Protein AF-A0A1Q5DLP3-F1 (afdb_monomer)

pLDDT: mean 92.63, std 14.7, range [38.62, 98.94]

Mean predicted aligned error: 4.84 Å

Structure (mmCIF, N/CA/C/O backbone):
data_AF-A0A1Q5DLP3-F1
#
_entry.id   AF-A0A1Q5DLP3-F1
#
loop_
_atom_site.group_PDB
_atom_site.id
_atom_site.type_symbol
_atom_site.label_atom_id
_atom_site.label_alt_id
_atom_site.label_comp_id
_atom_site.label_asym_id
_atom_site.label_entity_id
_atom_site.label_seq_id
_atom_site.pdbx_PDB_ins_code
_atom_site.Cartn_x
_atom_site.Cartn_y
_atom_site.Cartn_z
_atom_site.occupancy
_atom_site.B_iso_or_equiv
_atom_site.auth_seq_id
_atom_site.auth_comp_id
_atom_site.auth_asym_id
_atom_site.auth_atom_id
_atom_site.pdbx_PDB_model_num
ATOM 1 N N . MET A 1 1 ? 8.892 -8.071 -24.009 1.00 43.53 1 MET A N 1
ATOM 2 C CA . MET A 1 1 ? 10.081 -7.328 -24.494 1.00 43.53 1 MET A CA 1
ATOM 3 C C . MET A 1 1 ? 11.250 -7.724 -23.597 1.00 43.53 1 MET A C 1
ATOM 5 O O . MET A 1 1 ? 11.103 -7.601 -22.393 1.00 43.53 1 MET A O 1
ATOM 9 N N . HIS A 1 2 ? 12.348 -8.285 -24.117 1.00 45.88 2 HIS A N 1
ATOM 10 C CA . HIS A 1 2 ? 13.533 -8.555 -23.287 1.00 45.88 2 HIS A CA 1
ATOM 11 C C . HIS A 1 2 ? 14.333 -7.257 -23.160 1.00 45.88 2 HIS A C 1
ATOM 13 O O . HIS A 1 2 ? 14.991 -6.852 -24.116 1.00 45.88 2 HIS A O 1
ATOM 19 N N . VAL A 1 3 ? 14.252 -6.594 -22.007 1.00 51.09 3 VAL A N 1
ATOM 20 C CA . VAL A 1 3 ? 15.134 -5.467 -21.683 1.00 51.09 3 VAL A CA 1
ATOM 21 C C . VAL A 1 3 ? 16.480 -6.064 -21.269 1.00 51.09 3 VAL A C 1
ATOM 23 O O . VAL A 1 3 ? 16.621 -6.604 -20.175 1.00 51.09 3 VAL A O 1
ATOM 26 N N . LEU A 1 4 ? 17.453 -6.068 -22.182 1.00 43.44 4 LEU A N 1
ATOM 27 C CA . LEU A 1 4 ? 18.844 -6.385 -21.858 1.00 43.44 4 LEU A CA 1
ATOM 28 C C . LEU A 1 4 ? 19.510 -5.082 -21.413 1.00 43.44 4 LEU A C 1
ATOM 30 O O . LEU A 1 4 ? 19.678 -4.174 -22.222 1.00 43.44 4 LEU A O 1
ATOM 34 N N . ALA A 1 5 ? 19.856 -4.982 -20.130 1.00 44.22 5 ALA A N 1
ATOM 35 C CA . ALA A 1 5 ? 20.598 -3.848 -19.593 1.00 44.22 5 ALA A CA 1
ATOM 36 C C . ALA A 1 5 ? 22.025 -3.842 -20.176 1.00 44.22 5 ALA A C 1
ATOM 38 O O . ALA A 1 5 ? 22.902 -4.581 -19.724 1.00 44.22 5 ALA A O 1
ATOM 39 N N . GLU A 1 6 ? 22.268 -3.045 -21.217 1.00 38.62 6 GLU A N 1
ATOM 40 C CA . GLU A 1 6 ? 23.625 -2.774 -21.695 1.00 38.62 6 GLU A CA 1
ATOM 41 C C . GLU A 1 6 ? 24.309 -1.775 -20.751 1.00 38.62 6 GLU A C 1
ATOM 43 O O . GLU A 1 6 ? 23.772 -0.709 -20.465 1.00 38.62 6 GLU A O 1
ATOM 48 N N . ARG A 1 7 ? 25.503 -2.123 -20.251 1.00 43.09 7 ARG A N 1
ATOM 49 C CA . ARG A 1 7 ? 26.300 -1.278 -19.343 1.00 43.09 7 ARG A CA 1
ATOM 50 C C . ARG A 1 7 ? 26.922 -0.087 -20.100 1.00 43.09 7 ARG A C 1
ATOM 52 O O . ARG A 1 7 ? 27.778 -0.337 -20.954 1.00 43.09 7 ARG A O 1
ATOM 59 N N . PRO A 1 8 ? 26.601 1.180 -19.767 1.00 44.72 8 PRO A N 1
ATOM 60 C CA . PRO A 1 8 ? 27.248 2.352 -20.361 1.00 44.72 8 PRO A CA 1
ATOM 61 C C . PRO A 1 8 ? 28.512 2.776 -19.577 1.00 44.72 8 PRO A C 1
ATOM 63 O O . PRO A 1 8 ? 28.795 2.230 -18.506 1.00 44.72 8 PRO A O 1
ATOM 66 N N . PRO A 1 9 ? 29.319 3.714 -20.113 1.00 42.12 9 PRO A N 1
ATOM 67 C CA . PRO A 1 9 ? 30.618 4.084 -19.554 1.00 42.12 9 PRO A CA 1
ATOM 68 C C . PRO A 1 9 ? 30.499 4.956 -18.291 1.00 42.12 9 PRO A C 1
ATOM 70 O O . PRO A 1 9 ? 29.579 5.752 -18.147 1.00 42.12 9 PRO A O 1
ATOM 73 N N . ALA A 1 10 ? 31.466 4.796 -17.384 1.00 49.91 10 ALA A N 1
ATOM 74 C CA . ALA A 1 10 ? 31.490 5.370 -16.038 1.00 49.91 10 ALA A CA 1
ATOM 75 C C . ALA A 1 10 ? 31.526 6.912 -16.010 1.00 49.91 10 ALA A C 1
ATOM 77 O O . ALA A 1 10 ? 32.405 7.513 -16.631 1.00 49.91 10 ALA A O 1
ATOM 78 N N . GLY A 1 11 ? 30.644 7.538 -15.221 1.00 45.50 11 GLY A N 1
ATOM 79 C CA . GLY A 1 11 ? 30.735 8.971 -14.910 1.00 45.50 11 GLY A CA 1
ATOM 80 C C . GLY A 1 11 ? 29.562 9.551 -14.118 1.00 45.50 11 GLY A C 1
ATOM 81 O O . GLY A 1 11 ? 29.808 10.276 -13.163 1.00 45.50 11 GLY A O 1
ATOM 82 N N . ASP A 1 12 ? 28.333 9.162 -14.451 1.00 49.44 12 ASP A N 1
ATOM 83 C CA . ASP A 1 12 ? 27.106 9.540 -13.741 1.00 49.44 12 ASP A CA 1
ATOM 84 C C . ASP A 1 12 ? 26.434 8.248 -13.244 1.00 49.44 12 ASP A C 1
ATOM 86 O O . ASP A 1 12 ? 26.489 7.232 -13.945 1.00 49.44 12 ASP A O 1
ATOM 90 N N . GLU A 1 13 ? 25.845 8.232 -12.042 1.00 51.28 13 GLU A N 1
ATOM 91 C CA . GLU A 1 13 ? 24.929 7.151 -11.638 1.00 51.28 13 GLU A CA 1
ATOM 92 C C . GLU A 1 13 ? 23.738 7.179 -12.603 1.00 51.28 13 GLU A C 1
ATOM 94 O O . GLU A 1 13 ? 22.776 7.921 -12.426 1.00 51.28 13 GLU A O 1
ATOM 99 N N . LEU A 1 14 ? 23.861 6.439 -13.706 1.00 57.25 14 LEU A N 1
ATOM 100 C CA . LEU A 1 14 ? 22.817 6.271 -14.702 1.00 57.25 14 LEU A CA 1
ATOM 101 C C . LEU A 1 14 ? 21.715 5.425 -14.073 1.00 57.25 14 LEU A C 1
ATOM 103 O O . LEU A 1 14 ? 21.743 4.196 -14.145 1.00 57.25 14 LEU A O 1
ATOM 107 N N . VAL A 1 15 ? 20.763 6.111 -13.448 1.00 76.00 15 VAL A N 1
ATOM 108 C CA . VAL A 1 15 ? 19.434 5.575 -13.177 1.00 76.00 15 VAL A CA 1
ATOM 109 C C . VAL A 1 15 ? 18.874 5.044 -14.496 1.00 76.00 15 VAL A C 1
ATOM 111 O O . VAL A 1 15 ? 18.918 5.723 -15.525 1.00 76.00 15 VAL A O 1
ATOM 114 N N . LEU A 1 16 ? 18.407 3.797 -14.483 1.00 88.50 16 LEU A N 1
ATOM 115 C CA . LEU A 1 16 ? 17.764 3.185 -15.637 1.00 88.50 16 LEU A CA 1
ATOM 116 C C . LEU A 1 16 ? 16.450 3.927 -15.916 1.00 88.50 16 LEU A C 1
ATOM 118 O O . LEU A 1 16 ? 15.468 3.714 -15.214 1.00 88.50 16 LEU A O 1
ATOM 122 N N . ASP A 1 17 ? 16.452 4.799 -16.924 1.00 94.44 17 ASP A N 1
ATOM 123 C CA . ASP A 1 17 ? 15.274 5.565 -17.338 1.00 94.44 17 ASP A CA 1
ATOM 124 C C . ASP A 1 17 ? 14.405 4.754 -18.305 1.00 94.44 17 ASP A C 1
ATOM 126 O O . ASP A 1 17 ? 14.782 4.454 -19.442 1.00 94.44 17 ASP A O 1
ATOM 130 N N . LEU A 1 18 ? 13.234 4.385 -17.806 1.00 94.31 18 LEU A N 1
ATOM 131 C CA . LEU A 1 18 ? 12.141 3.704 -18.485 1.00 94.31 18 LEU A CA 1
ATOM 132 C C . LEU A 1 18 ? 10.837 4.512 -18.357 1.00 94.31 18 LEU A C 1
ATOM 134 O O . LEU A 1 18 ? 9.744 3.983 -18.595 1.00 94.31 18 LEU A O 1
ATOM 138 N N . SER A 1 19 ? 10.934 5.796 -18.005 1.00 96.50 19 SER A N 1
ATOM 139 C CA . SER A 1 19 ? 9.781 6.673 -17.844 1.00 96.50 19 SER A CA 1
ATOM 140 C C . SER A 1 19 ? 8.981 6.772 -19.147 1.00 96.50 19 SER A C 1
ATOM 142 O O . SER A 1 19 ? 9.522 6.704 -20.256 1.00 96.50 19 SER A O 1
ATOM 144 N N . ARG A 1 20 ? 7.652 6.885 -19.031 1.00 97.12 20 ARG A N 1
ATOM 145 C CA . ARG A 1 20 ? 6.698 7.028 -20.153 1.00 97.12 20 ARG A CA 1
ATOM 146 C C . ARG A 1 20 ? 6.812 5.940 -21.227 1.00 97.12 20 ARG A C 1
ATOM 148 O O . ARG A 1 20 ? 6.446 6.161 -22.384 1.00 97.12 20 ARG A O 1
ATOM 155 N N . THR A 1 21 ? 7.327 4.769 -20.863 1.00 95.31 21 THR A N 1
ATOM 156 C CA . THR A 1 21 ? 7.547 3.657 -21.792 1.00 95.31 21 THR A CA 1
ATOM 157 C C . THR A 1 21 ? 6.410 2.636 -21.708 1.00 95.31 21 THR A C 1
ATOM 159 O O . THR A 1 21 ? 5.869 2.380 -20.636 1.00 95.31 21 THR A O 1
ATOM 162 N N . ASP A 1 22 ? 6.047 2.032 -22.844 1.00 97.25 22 ASP A N 1
ATOM 163 C CA . ASP A 1 22 ? 5.148 0.870 -22.889 1.00 97.25 22 ASP A CA 1
ATOM 164 C C . ASP A 1 22 ? 5.949 -0.408 -22.602 1.00 97.25 22 ASP A C 1
ATOM 166 O O . ASP A 1 22 ? 6.744 -0.869 -23.425 1.00 97.25 22 ASP A O 1
ATOM 170 N N . LEU A 1 23 ? 5.740 -0.958 -21.413 1.00 95.38 23 LEU A N 1
ATOM 171 C CA . LEU A 1 23 ? 6.370 -2.157 -20.871 1.00 95.38 23 LEU A CA 1
ATOM 172 C C . LEU A 1 23 ? 5.323 -3.227 -20.531 1.00 95.38 23 LEU A C 1
ATOM 174 O O . LEU A 1 23 ? 5.563 -4.107 -19.702 1.00 95.38 23 LEU A O 1
ATOM 178 N N . ARG A 1 24 ? 4.151 -3.181 -21.171 1.00 96.50 24 ARG A N 1
ATOM 179 C CA . ARG A 1 24 ? 3.083 -4.149 -20.916 1.00 96.50 24 ARG A CA 1
ATOM 180 C C . ARG A 1 24 ? 3.548 -5.572 -21.187 1.00 96.50 24 ARG A C 1
ATOM 182 O O . ARG A 1 24 ? 4.193 -5.855 -22.202 1.00 96.50 24 ARG A O 1
ATOM 189 N N . GLY A 1 25 ? 3.198 -6.484 -20.283 1.00 89.31 25 GLY A N 1
ATOM 190 C CA . GLY A 1 25 ? 3.635 -7.878 -20.364 1.00 89.31 25 GLY A CA 1
ATOM 191 C C . GLY A 1 25 ? 5.158 -8.043 -20.324 1.00 89.31 25 GLY A C 1
ATOM 192 O O . GLY A 1 25 ? 5.686 -9.005 -20.889 1.00 89.31 25 GLY A O 1
ATOM 193 N N . LEU A 1 26 ? 5.890 -7.089 -19.735 1.00 91.25 26 LEU A N 1
ATOM 194 C CA . LEU A 1 26 ? 7.307 -7.257 -19.435 1.00 91.25 26 LEU A CA 1
ATOM 195 C C . LEU A 1 26 ? 7.483 -8.499 -18.557 1.00 91.25 26 LEU A C 1
ATOM 197 O O . LEU A 1 26 ? 6.839 -8.635 -17.530 1.00 91.25 26 LEU A O 1
ATOM 201 N N . THR A 1 27 ? 8.367 -9.395 -18.980 1.00 88.06 27 THR A N 1
ATOM 202 C CA . THR A 1 27 ? 8.776 -10.580 -18.222 1.00 88.06 27 THR A CA 1
ATOM 203 C C . THR A 1 27 ? 10.301 -10.538 -18.133 1.00 88.06 27 THR A C 1
ATOM 205 O O . THR A 1 27 ? 10.983 -10.929 -19.096 1.00 88.06 27 THR A O 1
ATOM 208 N N . PRO A 1 28 ? 10.879 -9.982 -17.059 1.00 74.88 28 PRO A N 1
ATOM 209 C CA . PRO A 1 28 ? 12.310 -10.024 -16.839 1.00 74.88 28 PRO A CA 1
ATOM 210 C C . PRO A 1 28 ? 12.770 -11.486 -16.826 1.00 74.88 28 PRO A C 1
ATOM 212 O O . PRO A 1 28 ? 12.084 -12.370 -16.319 1.00 74.88 28 PRO A O 1
ATOM 215 N N . GLY A 1 29 ? 13.912 -11.774 -17.455 1.00 65.75 29 GLY A N 1
ATOM 216 C CA . GLY A 1 29 ? 14.465 -13.132 -17.444 1.00 65.75 29 GLY A CA 1
ATOM 217 C C . GLY A 1 29 ? 14.696 -13.618 -16.009 1.00 65.75 29 GLY A C 1
ATOM 218 O O . GLY A 1 29 ? 14.882 -12.801 -15.120 1.00 65.75 29 GLY A O 1
ATOM 219 N N . THR A 1 30 ? 14.727 -14.940 -15.809 1.00 49.97 30 THR A N 1
ATOM 220 C CA . THR A 1 30 ? 14.687 -15.686 -14.527 1.00 49.97 30 THR A CA 1
ATOM 221 C C . THR A 1 30 ? 15.823 -15.428 -13.509 1.00 49.97 30 THR A C 1
ATOM 223 O O . THR A 1 30 ? 16.144 -16.303 -12.705 1.00 49.97 30 THR A O 1
ATOM 226 N N . GLY A 1 31 ? 16.495 -14.280 -13.548 1.00 51.66 31 GLY A N 1
ATOM 227 C CA . GLY A 1 31 ? 17.314 -13.765 -12.453 1.00 51.66 31 GLY A CA 1
ATOM 228 C C . GLY A 1 31 ? 16.516 -12.750 -11.637 1.00 51.66 31 GLY A C 1
ATOM 229 O O . GLY A 1 31 ? 15.505 -12.244 -12.108 1.00 51.66 31 GLY A O 1
ATOM 230 N N . ARG A 1 32 ? 16.979 -12.420 -10.424 1.00 55.88 32 ARG A N 1
ATOM 231 C CA . ARG A 1 32 ? 16.501 -11.225 -9.713 1.00 55.88 32 ARG A CA 1
ATOM 232 C C . ARG A 1 32 ? 16.643 -10.043 -10.666 1.00 55.88 32 ARG A C 1
ATOM 234 O O . ARG A 1 32 ? 17.766 -9.646 -10.964 1.00 55.88 32 ARG A O 1
ATOM 241 N N . SER A 1 33 ? 15.538 -9.550 -11.211 1.00 65.69 33 SER A N 1
ATOM 242 C CA . SER A 1 33 ? 15.583 -8.389 -12.081 1.00 65.69 33 SER A CA 1
ATOM 243 C C . SER A 1 33 ? 15.871 -7.178 -11.213 1.00 65.69 33 SER A C 1
ATOM 245 O O . SER A 1 33 ? 15.079 -6.826 -10.339 1.00 65.69 33 SER A O 1
ATOM 247 N N . GLU A 1 34 ? 17.059 -6.615 -11.399 1.00 81.56 34 GLU A N 1
ATOM 248 C CA . GLU A 1 34 ? 17.538 -5.457 -10.660 1.00 81.56 34 GLU A CA 1
ATOM 249 C C . GLU A 1 34 ? 17.065 -4.194 -11.376 1.00 81.56 34 GLU A C 1
ATOM 251 O O . GLU A 1 34 ? 17.659 -3.752 -12.356 1.00 81.56 34 GLU A O 1
ATOM 256 N N . PHE A 1 35 ? 15.963 -3.648 -10.879 1.00 92.06 35 PHE A N 1
ATOM 257 C CA . PHE A 1 35 ? 15.403 -2.355 -11.251 1.00 92.06 35 PHE A CA 1
ATOM 258 C C . PHE A 1 35 ? 15.463 -1.375 -10.070 1.00 92.06 35 PHE A C 1
ATOM 260 O O . PHE A 1 35 ? 14.636 -0.473 -9.962 1.00 92.06 35 PHE A O 1
ATOM 267 N N . ALA A 1 36 ? 16.411 -1.588 -9.153 1.00 93.12 36 ALA A N 1
ATOM 268 C CA . ALA A 1 36 ? 16.620 -0.688 -8.032 1.00 93.12 36 ALA A CA 1
ATOM 269 C C . ALA A 1 36 ? 16.944 0.713 -8.553 1.00 93.12 36 ALA A C 1
ATOM 271 O O . ALA A 1 36 ? 17.700 0.851 -9.519 1.00 93.12 36 ALA A O 1
ATOM 272 N N . ASP A 1 37 ? 16.329 1.712 -7.927 1.00 94.50 37 ASP A N 1
ATOM 273 C CA . ASP A 1 37 ? 16.456 3.131 -8.257 1.00 94.50 37 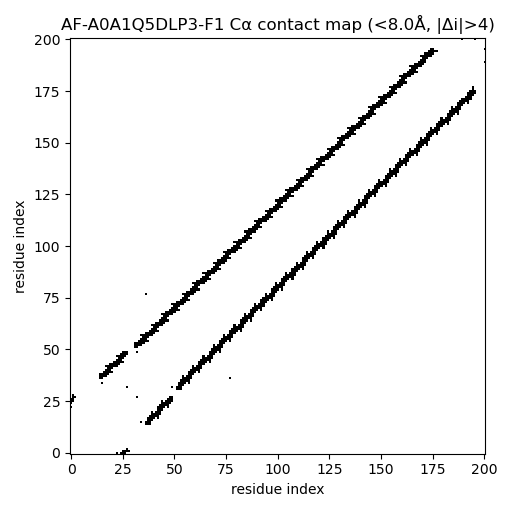ASP A CA 1
ATOM 274 C C . ASP A 1 37 ? 16.082 3.493 -9.708 1.00 94.50 37 ASP A C 1
ATOM 276 O O . ASP A 1 37 ? 16.364 4.602 -10.149 1.00 94.50 37 ASP A O 1
ATOM 280 N N . ALA A 1 38 ? 15.466 2.580 -10.473 1.00 95.00 38 ALA A N 1
ATOM 281 C CA . ALA A 1 38 ? 15.063 2.828 -11.855 1.00 95.00 38 ALA A CA 1
ATOM 282 C C . ALA A 1 38 ? 13.882 3.808 -11.931 1.00 95.00 38 ALA A C 1
ATOM 284 O O . ALA A 1 38 ? 13.008 3.817 -11.064 1.00 95.00 38 ALA A O 1
ATOM 285 N N . ASP A 1 39 ? 13.830 4.592 -13.004 1.00 97.00 39 ASP A N 1
ATOM 286 C CA . ASP A 1 39 ? 12.741 5.529 -13.272 1.00 97.00 39 ASP A CA 1
ATOM 287 C C . ASP A 1 39 ? 11.720 4.877 -14.208 1.00 97.00 39 ASP A C 1
ATOM 289 O O . ASP A 1 39 ? 11.996 4.620 -15.376 1.00 97.00 39 ASP A O 1
ATOM 293 N N . PHE A 1 40 ? 10.532 4.601 -13.688 1.00 97.69 40 PHE A N 1
ATOM 294 C CA . PHE A 1 40 ? 9.366 4.064 -14.386 1.00 97.69 40 PHE A CA 1
ATOM 295 C C . PHE A 1 40 ? 8.201 5.053 -14.414 1.00 97.69 40 PHE A C 1
ATOM 297 O O . PHE A 1 40 ? 7.069 4.648 -14.710 1.00 97.69 40 PHE A O 1
ATOM 304 N N . ARG A 1 41 ? 8.429 6.335 -14.115 1.00 98.56 41 ARG A N 1
ATOM 305 C CA . ARG A 1 41 ? 7.346 7.317 -14.018 1.00 98.56 41 ARG A CA 1
ATOM 306 C C . ARG A 1 41 ? 6.472 7.318 -15.246 1.00 98.56 41 ARG A C 1
ATOM 308 O O . ARG A 1 41 ? 6.971 7.330 -16.373 1.00 98.56 41 ARG A O 1
ATOM 315 N N . GLU A 1 42 ? 5.162 7.336 -15.029 1.00 98.31 42 GLU A N 1
ATOM 316 C CA . GLU A 1 42 ? 4.159 7.379 -16.098 1.00 98.31 42 GLU A CA 1
ATOM 317 C C . GLU A 1 42 ? 4.295 6.234 -17.138 1.00 98.31 42 GLU A C 1
ATOM 319 O O . GLU A 1 42 ? 3.751 6.330 -18.241 1.00 98.31 42 GLU A O 1
ATOM 324 N N . SER A 1 43 ? 5.040 5.162 -16.840 1.00 98.12 43 SER A N 1
ATOM 325 C CA . SER A 1 43 ? 5.171 4.000 -17.727 1.00 98.12 43 SER A CA 1
ATOM 326 C C . SER A 1 43 ? 3.935 3.101 -17.656 1.00 98.12 43 SER A C 1
ATOM 328 O O . SER A 1 43 ? 3.168 3.137 -16.692 1.00 98.12 43 SER A O 1
ATOM 330 N N . ASP A 1 44 ? 3.729 2.278 -18.685 1.00 98.62 44 ASP A N 1
ATOM 331 C CA . ASP A 1 44 ? 2.681 1.257 -18.691 1.00 98.62 44 ASP A CA 1
ATOM 332 C C . ASP A 1 44 ? 3.294 -0.131 -18.510 1.00 98.62 44 ASP A C 1
ATOM 334 O O . ASP A 1 44 ? 3.849 -0.708 -19.438 1.00 98.62 44 ASP A O 1
ATOM 338 N N . LEU A 1 45 ? 3.176 -0.667 -17.302 1.00 98.12 45 LEU A N 1
ATOM 339 C CA . LEU A 1 45 ? 3.630 -1.988 -16.875 1.00 98.12 45 LEU A CA 1
ATOM 340 C C . LEU A 1 45 ? 2.458 -2.978 -16.767 1.00 98.12 45 LEU A C 1
ATOM 342 O O . LEU A 1 45 ? 2.597 -4.024 -16.129 1.00 98.12 45 LEU A O 1
ATOM 346 N N . SER A 1 46 ? 1.298 -2.674 -17.367 1.00 98.62 46 SER A N 1
ATOM 347 C CA . SER A 1 46 ? 0.099 -3.506 -17.215 1.00 98.62 46 SER A CA 1
ATOM 348 C C . SER A 1 46 ? 0.367 -4.958 -17.616 1.00 98.62 46 SER A C 1
ATOM 350 O O . SER A 1 46 ? 0.870 -5.241 -18.710 1.00 98.62 46 SER A O 1
ATOM 352 N N . GLY A 1 47 ? 0.010 -5.884 -16.727 1.00 97.62 47 GLY A N 1
ATOM 353 C CA . GLY A 1 47 ? 0.180 -7.323 -16.929 1.00 97.62 47 GLY A CA 1
ATOM 354 C C . GLY A 1 47 ? 1.637 -7.786 -17.028 1.00 97.62 47 GLY A C 1
ATOM 355 O O . GLY A 1 47 ? 1.881 -8.893 -17.505 1.00 97.62 47 GLY A O 1
ATOM 356 N N . ALA A 1 48 ? 2.606 -6.945 -16.654 1.00 96.56 48 ALA A N 1
ATOM 357 C CA . ALA A 1 48 ? 3.986 -7.378 -16.491 1.00 96.56 48 ALA A CA 1
ATOM 358 C C . ALA A 1 48 ? 4.100 -8.396 -15.345 1.00 96.56 48 ALA A C 1
ATOM 360 O O . ALA A 1 48 ? 3.367 -8.332 -14.359 1.00 96.56 48 ALA A O 1
ATOM 361 N N . ASP A 1 49 ? 5.040 -9.318 -15.487 1.00 95.56 49 ASP A N 1
ATOM 362 C CA . ASP A 1 49 ? 5.502 -10.186 -14.415 1.00 95.56 49 ASP A CA 1
ATOM 363 C C . ASP A 1 49 ? 6.758 -9.550 -13.826 1.00 95.56 49 ASP A C 1
ATOM 365 O O . ASP A 1 49 ? 7.826 -9.589 -14.428 1.00 95.56 49 ASP A O 1
ATOM 369 N N . LEU A 1 50 ? 6.610 -8.899 -12.681 1.00 95.50 50 LEU A N 1
ATOM 370 C CA . LEU A 1 50 ? 7.687 -8.344 -11.866 1.00 95.50 50 LEU A CA 1
ATOM 371 C C . LEU A 1 50 ? 7.796 -9.110 -10.540 1.00 95.50 50 LEU A C 1
ATOM 373 O O . LEU A 1 50 ? 8.309 -8.574 -9.552 1.00 95.50 50 LEU A O 1
ATOM 377 N N . SER A 1 51 ? 7.324 -10.360 -10.506 1.00 95.69 51 SER A N 1
ATOM 378 C CA . SER A 1 51 ? 7.432 -11.201 -9.322 1.00 95.69 51 SER A CA 1
ATOM 379 C C . SER A 1 51 ? 8.903 -11.356 -8.929 1.00 95.69 51 SER A C 1
ATOM 381 O O . SER A 1 51 ? 9.799 -11.487 -9.769 1.00 95.69 51 SER A O 1
ATOM 383 N N . HIS A 1 52 ? 9.180 -11.277 -7.628 1.00 94.81 52 HIS A N 1
ATOM 384 C CA . HIS A 1 52 ? 10.534 -11.317 -7.064 1.00 94.81 52 HIS A CA 1
ATOM 385 C C . HIS A 1 52 ? 11.503 -10.220 -7.561 1.00 94.81 52 HIS A C 1
ATOM 387 O O . HIS A 1 52 ? 12.709 -10.299 -7.283 1.00 94.81 52 HIS A O 1
ATOM 393 N N . ALA A 1 53 ? 11.026 -9.207 -8.294 1.00 94.69 53 ALA A N 1
ATOM 394 C CA . ALA A 1 53 ? 11.868 -8.126 -8.788 1.00 94.69 53 ALA A CA 1
ATOM 395 C C . ALA A 1 53 ? 12.414 -7.279 -7.632 1.00 94.69 53 ALA A C 1
ATOM 397 O O . ALA A 1 53 ? 11.764 -7.082 -6.603 1.00 94.69 53 ALA A O 1
ATOM 398 N N . ASN A 1 54 ? 13.617 -6.738 -7.814 1.00 95.00 54 ASN A N 1
ATOM 399 C CA . ASN A 1 54 ? 14.134 -5.697 -6.941 1.00 95.00 54 ASN A CA 1
ATOM 400 C C . ASN A 1 54 ? 13.831 -4.330 -7.561 1.00 95.00 54 ASN A C 1
ATOM 402 O O . ASN A 1 54 ? 14.482 -3.949 -8.527 1.00 95.00 54 ASN A O 1
ATOM 406 N N . LEU A 1 55 ? 12.860 -3.625 -6.992 1.00 96.44 55 LEU A N 1
ATOM 407 C CA . LEU A 1 55 ? 12.393 -2.277 -7.333 1.00 96.44 55 LEU A CA 1
ATOM 408 C C . LEU A 1 55 ? 12.625 -1.312 -6.153 1.00 96.44 55 LEU A C 1
ATOM 410 O O . LEU A 1 55 ? 11.920 -0.317 -6.009 1.00 96.44 55 LEU A O 1
ATOM 414 N N . ALA A 1 56 ? 13.561 -1.628 -5.251 1.00 96.94 56 ALA A N 1
ATOM 415 C CA . ALA A 1 56 ? 13.846 -0.771 -4.106 1.00 96.94 56 ALA A CA 1
ATOM 416 C C . ALA A 1 56 ? 14.278 0.620 -4.591 1.00 96.94 56 ALA A C 1
ATOM 418 O O . ALA A 1 56 ? 15.125 0.714 -5.478 1.00 96.94 56 ALA A O 1
ATOM 419 N N . GLY A 1 57 ? 13.674 1.671 -4.036 1.00 97.25 57 GLY A N 1
ATOM 420 C CA . GLY A 1 57 ? 13.932 3.058 -4.431 1.00 97.25 57 GLY A CA 1
ATOM 421 C C . GLY A 1 57 ? 13.491 3.432 -5.850 1.00 97.25 57 GLY A C 1
ATOM 422 O O . GLY A 1 57 ? 13.747 4.554 -6.273 1.00 97.25 57 GLY A O 1
ATOM 423 N N . ALA A 1 58 ? 12.847 2.528 -6.600 1.00 97.75 58 ALA A N 1
ATOM 424 C CA . ALA A 1 58 ? 12.376 2.836 -7.945 1.00 97.75 58 ALA A CA 1
ATOM 425 C C . ALA A 1 58 ? 11.298 3.930 -7.914 1.00 97.75 58 ALA A C 1
ATOM 427 O O . ALA A 1 58 ? 10.463 3.971 -7.007 1.00 97.75 58 ALA A O 1
ATOM 428 N N . ASP A 1 59 ? 11.301 4.785 -8.930 1.00 98.56 59 ASP A N 1
ATOM 429 C CA . ASP A 1 59 ? 10.306 5.839 -9.115 1.00 98.56 59 ASP A CA 1
ATOM 430 C C . ASP A 1 59 ? 9.233 5.347 -10.095 1.00 98.56 59 ASP A C 1
ATOM 432 O O . ASP A 1 59 ? 9.445 5.288 -11.302 1.00 98.56 59 ASP A O 1
ATOM 436 N N . LEU A 1 60 ? 8.088 4.923 -9.570 1.00 98.75 60 LEU A N 1
ATOM 437 C CA . LEU A 1 60 ? 6.913 4.443 -10.303 1.00 98.75 60 LEU A CA 1
ATOM 438 C C . LEU A 1 60 ? 5.755 5.451 -10.208 1.00 98.75 60 LEU A C 1
ATOM 440 O O . LEU A 1 60 ? 4.595 5.070 -10.404 1.00 98.75 60 LEU A O 1
ATOM 444 N N . ASP A 1 61 ? 6.031 6.726 -9.920 1.00 98.88 61 ASP A N 1
ATOM 445 C CA . ASP A 1 61 ? 4.981 7.732 -9.779 1.00 98.88 61 ASP A CA 1
ATOM 446 C C . ASP A 1 61 ? 4.137 7.828 -11.059 1.00 98.88 61 ASP A C 1
ATOM 448 O O . ASP A 1 61 ? 4.631 7.902 -12.192 1.00 98.88 61 ASP A O 1
ATOM 452 N N . GLY A 1 62 ? 2.817 7.770 -10.885 1.00 98.75 62 GLY A N 1
ATOM 453 C CA . GLY A 1 62 ? 1.849 7.762 -11.980 1.00 98.75 62 GLY A CA 1
ATOM 454 C C . GLY A 1 62 ? 1.938 6.561 -12.933 1.00 98.75 62 GLY A C 1
ATOM 455 O O . GLY A 1 62 ? 1.245 6.562 -13.955 1.00 98.75 62 GLY A O 1
ATOM 456 N N . ALA A 1 63 ? 2.758 5.544 -12.645 1.00 98.81 63 ALA A N 1
ATOM 457 C CA . ALA A 1 63 ? 2.867 4.355 -13.481 1.00 98.81 63 ALA A CA 1
ATOM 458 C C . ALA A 1 63 ? 1.560 3.549 -13.491 1.00 98.81 63 ALA A C 1
ATOM 460 O O . ALA A 1 63 ? 0.767 3.545 -12.542 1.00 98.81 63 ALA A O 1
ATOM 461 N N . VAL A 1 64 ? 1.330 2.827 -14.583 1.00 98.88 64 VAL A N 1
ATOM 462 C CA . VAL A 1 64 ? 0.191 1.926 -14.732 1.00 98.88 64 VAL A CA 1
ATOM 463 C C . VAL A 1 64 ? 0.647 0.488 -14.511 1.00 98.88 64 VAL A C 1
ATOM 465 O O . VAL A 1 64 ? 1.328 -0.089 -15.346 1.00 98.88 64 VAL A O 1
ATOM 468 N N . LEU A 1 65 ? 0.209 -0.108 -13.408 1.00 98.75 65 LEU A N 1
ATOM 469 C CA . LEU A 1 65 ? 0.563 -1.445 -12.918 1.00 98.75 65 LEU A CA 1
ATOM 470 C C . LEU A 1 65 ? -0.677 -2.354 -12.831 1.00 98.75 65 LEU A C 1
ATOM 472 O O . LEU A 1 65 ? -0.792 -3.213 -11.957 1.00 98.75 65 LEU A O 1
ATOM 476 N N . ARG A 1 66 ? -1.669 -2.138 -13.704 1.00 98.69 66 ARG A N 1
ATOM 477 C CA . ARG A 1 66 ? -2.912 -2.920 -13.676 1.00 98.69 66 ARG A CA 1
ATOM 478 C C . ARG A 1 66 ? -2.604 -4.384 -13.923 1.00 98.69 66 ARG A C 1
ATOM 480 O O . ARG A 1 66 ? -1.959 -4.704 -14.924 1.00 98.69 66 ARG A O 1
ATOM 487 N N . THR A 1 67 ? -3.133 -5.274 -13.088 1.00 98.38 67 THR A N 1
ATOM 488 C CA . THR A 1 67 ? -2.937 -6.732 -13.222 1.00 98.38 67 THR A CA 1
ATOM 489 C C . THR A 1 67 ? -1.465 -7.175 -13.251 1.00 98.38 67 THR A C 1
ATOM 491 O O . THR A 1 67 ? -1.165 -8.276 -13.705 1.00 98.38 67 THR A O 1
ATOM 494 N N . THR A 1 68 ? -0.537 -6.316 -12.819 1.00 98.44 68 THR A N 1
ATOM 495 C CA . THR A 1 68 ? 0.893 -6.630 -12.743 1.00 98.44 68 THR A CA 1
ATOM 496 C C . THR A 1 68 ? 1.139 -7.589 -11.585 1.00 98.44 68 THR A C 1
ATOM 498 O O . THR A 1 68 ? 0.573 -7.418 -10.503 1.00 98.44 68 THR A O 1
ATOM 501 N N . ASP A 1 69 ? 1.984 -8.590 -11.809 1.00 98.31 69 ASP A N 1
ATOM 502 C CA . ASP A 1 69 ? 2.455 -9.468 -10.745 1.00 98.31 69 ASP A CA 1
ATOM 503 C C . ASP A 1 69 ? 3.684 -8.841 -10.078 1.00 98.31 69 ASP A C 1
ATOM 505 O O . ASP A 1 69 ? 4.735 -8.717 -10.694 1.00 98.31 69 ASP A O 1
ATOM 509 N N . LEU A 1 70 ? 3.535 -8.398 -8.836 1.00 98.06 70 LEU A N 1
ATOM 510 C CA . LEU A 1 70 ? 4.579 -7.882 -7.948 1.00 98.06 70 LEU A CA 1
ATOM 511 C C . LEU A 1 70 ? 4.763 -8.808 -6.734 1.00 98.06 70 LEU A C 1
ATOM 513 O O . LEU A 1 70 ? 5.321 -8.390 -5.717 1.00 98.06 70 LEU A O 1
ATOM 517 N N . SER A 1 71 ? 4.283 -10.052 -6.804 1.00 98.31 71 SER A N 1
ATOM 518 C CA . SER A 1 71 ? 4.377 -11.001 -5.693 1.00 98.31 71 SER A CA 1
ATOM 519 C C . SER A 1 71 ? 5.834 -11.186 -5.280 1.00 98.31 71 SER A C 1
ATOM 521 O O . SER A 1 71 ? 6.721 -11.313 -6.128 1.00 98.31 71 SER A O 1
ATOM 523 N N . ASP A 1 72 ? 6.094 -11.159 -3.971 1.00 97.50 72 ASP A N 1
ATOM 524 C CA . ASP A 1 72 ? 7.438 -11.260 -3.385 1.00 97.50 72 ASP A CA 1
ATOM 525 C C . ASP A 1 72 ? 8.462 -10.213 -3.898 1.00 97.50 72 ASP A C 1
ATOM 527 O O . ASP A 1 72 ? 9.670 -10.354 -3.669 1.00 97.50 72 ASP A O 1
ATOM 531 N N . ALA A 1 73 ? 8.025 -9.164 -4.605 1.00 97.25 73 ALA A N 1
ATOM 532 C CA . ALA A 1 73 ? 8.904 -8.103 -5.079 1.00 97.25 73 ALA A CA 1
ATOM 533 C C . ALA A 1 73 ? 9.336 -7.188 -3.923 1.00 97.25 73 ALA A C 1
ATOM 535 O O . ALA A 1 73 ? 8.622 -6.987 -2.938 1.00 97.25 73 ALA A O 1
ATOM 536 N N . SER A 1 74 ? 10.519 -6.591 -4.050 1.00 98.00 74 SER A N 1
ATOM 537 C CA . SER A 1 74 ? 10.993 -5.562 -3.126 1.00 98.00 74 SER A CA 1
ATOM 538 C C . SER A 1 74 ? 10.750 -4.186 -3.727 1.00 98.00 74 SER A C 1
ATOM 540 O O . SER A 1 74 ? 11.500 -3.787 -4.606 1.00 98.00 74 SER A O 1
ATOM 542 N N . LEU A 1 75 ? 9.771 -3.446 -3.213 1.00 98.50 75 LEU A N 1
ATOM 543 C CA . LEU A 1 75 ? 9.508 -2.029 -3.495 1.00 98.50 75 LEU A CA 1
ATOM 544 C C . LEU A 1 75 ? 9.846 -1.150 -2.275 1.00 98.50 75 LEU A C 1
ATOM 546 O O . LEU A 1 75 ? 9.185 -0.149 -2.004 1.00 98.50 75 LEU A O 1
ATOM 550 N N . LEU A 1 76 ? 10.848 -1.558 -1.490 1.00 98.50 76 LEU A N 1
ATOM 551 C CA . LEU A 1 76 ? 11.303 -0.820 -0.312 1.00 98.50 76 LEU A CA 1
ATOM 552 C C . LEU A 1 76 ? 11.588 0.638 -0.695 1.00 98.50 76 LEU A C 1
ATOM 554 O O . LEU A 1 76 ? 12.444 0.878 -1.546 1.00 98.50 76 LEU A O 1
ATOM 558 N N . ALA A 1 77 ? 10.909 1.580 -0.038 1.00 98.56 77 ALA A N 1
ATOM 559 C CA . ALA A 1 77 ? 11.053 3.017 -0.275 1.00 98.56 77 ALA A CA 1
ATOM 560 C C . ALA A 1 77 ? 10.869 3.464 -1.744 1.00 98.56 77 ALA A C 1
ATOM 562 O O . ALA A 1 77 ? 11.441 4.472 -2.150 1.00 98.56 77 ALA A O 1
ATOM 563 N N . ALA A 1 78 ? 10.109 2.713 -2.547 1.00 98.69 78 ALA A N 1
ATOM 564 C CA . ALA A 1 78 ? 9.754 3.120 -3.905 1.00 98.69 78 ALA A CA 1
ATOM 565 C C . ALA A 1 78 ? 8.719 4.262 -3.897 1.00 98.69 78 ALA A C 1
ATOM 567 O O . ALA A 1 78 ? 7.883 4.333 -2.991 1.00 98.69 78 ALA A O 1
ATOM 568 N N . GLY A 1 79 ? 8.757 5.118 -4.919 1.00 98.88 79 GLY A N 1
ATOM 569 C CA . GLY A 1 79 ? 7.701 6.095 -5.200 1.00 98.88 79 GLY A CA 1
ATOM 570 C C . GLY A 1 79 ? 6.628 5.463 -6.079 1.00 98.88 79 GLY A C 1
ATOM 571 O O . GLY A 1 79 ? 6.951 4.873 -7.102 1.00 98.88 79 GLY A O 1
ATOM 572 N N . LEU A 1 80 ? 5.367 5.504 -5.668 1.00 98.88 80 LEU A N 1
ATOM 573 C CA . LEU A 1 80 ? 4.199 5.050 -6.426 1.00 98.88 80 LEU A CA 1
ATOM 574 C C . LEU A 1 80 ? 3.045 6.061 -6.301 1.00 98.88 80 LEU A C 1
ATOM 576 O O . LEU A 1 80 ? 1.871 5.687 -6.423 1.00 98.88 80 LEU A O 1
ATOM 580 N N . ALA A 1 81 ? 3.348 7.335 -6.053 1.00 98.88 81 ALA A N 1
ATOM 581 C CA . ALA A 1 81 ? 2.329 8.355 -5.861 1.00 98.88 81 ALA A CA 1
ATOM 582 C C . ALA A 1 81 ? 1.443 8.448 -7.116 1.00 98.88 81 ALA A C 1
ATOM 584 O O . ALA A 1 81 ? 1.909 8.536 -8.257 1.00 98.88 81 ALA A O 1
ATOM 585 N N . GLY A 1 82 ? 0.127 8.349 -6.925 1.00 98.81 82 GLY A N 1
ATOM 586 C CA . GLY A 1 82 ? -0.864 8.346 -8.003 1.00 98.81 82 GLY A CA 1
ATOM 587 C C . GLY A 1 82 ? -0.790 7.157 -8.975 1.00 98.81 82 GLY A C 1
ATOM 588 O O . GLY A 1 82 ? -1.500 7.169 -9.988 1.00 98.81 82 GLY A O 1
ATOM 589 N N . ALA A 1 83 ? 0.031 6.136 -8.707 1.00 98.88 83 ALA A N 1
ATOM 590 C CA . ALA A 1 83 ? 0.134 4.952 -9.554 1.00 98.88 83 ALA A CA 1
ATOM 591 C C . ALA A 1 83 ? -1.185 4.160 -9.587 1.00 98.88 83 ALA A C 1
ATOM 593 O O . ALA A 1 83 ? -2.015 4.212 -8.671 1.00 98.88 83 ALA A O 1
ATOM 594 N N . VAL A 1 84 ? -1.398 3.400 -10.663 1.00 98.94 84 VAL A N 1
ATOM 595 C CA . VAL A 1 84 ? -2.611 2.592 -10.840 1.00 98.94 84 VAL A CA 1
ATOM 596 C C . VAL A 1 84 ? -2.295 1.107 -10.747 1.00 98.94 84 VAL A C 1
ATOM 598 O O . VAL A 1 84 ? -1.876 0.508 -11.730 1.00 98.94 84 VAL A O 1
ATOM 601 N N . LEU A 1 85 ? -2.582 0.514 -9.591 1.00 98.81 85 LEU A N 1
ATOM 602 C CA . LEU A 1 85 ? -2.351 -0.890 -9.243 1.00 98.81 85 LEU A CA 1
ATOM 603 C C . LEU A 1 85 ? -3.649 -1.714 -9.168 1.00 98.81 85 LEU A C 1
ATOM 605 O O . LEU A 1 85 ? -3.693 -2.735 -8.486 1.00 98.81 85 LEU A O 1
ATOM 609 N N . SER A 1 86 ? -4.732 -1.276 -9.821 1.00 98.75 86 SER A N 1
ATOM 610 C CA . SER A 1 86 ? -6.002 -2.015 -9.800 1.00 98.75 86 SER A CA 1
ATOM 611 C C . SER A 1 86 ? -5.798 -3.470 -10.233 1.00 98.75 86 SER A C 1
ATOM 613 O O . SER A 1 86 ? -5.168 -3.727 -11.265 1.00 98.75 86 SER A O 1
ATOM 615 N N . ASP A 1 87 ? -6.324 -4.397 -9.432 1.00 98.69 87 ASP A N 1
ATOM 616 C CA . ASP A 1 87 ? -6.205 -5.850 -9.617 1.00 98.69 87 ASP A CA 1
ATOM 617 C C . ASP A 1 87 ? -4.756 -6.391 -9.696 1.00 98.69 87 ASP A C 1
ATOM 619 O O . ASP A 1 87 ? -4.532 -7.490 -10.206 1.00 98.69 87 ASP A O 1
ATOM 623 N N . ALA A 1 88 ? -3.751 -5.637 -9.235 1.00 98.75 88 ALA A N 1
ATOM 624 C CA . ALA A 1 88 ? -2.369 -6.115 -9.155 1.00 98.75 88 ALA A CA 1
ATOM 625 C C . ALA A 1 88 ? -2.196 -7.180 -8.059 1.00 98.75 88 ALA A C 1
ATOM 627 O O . ALA A 1 88 ? -2.915 -7.185 -7.055 1.00 98.75 88 ALA A O 1
ATOM 628 N N . LEU A 1 89 ? -1.208 -8.059 -8.231 1.00 98.88 89 LEU A N 1
ATOM 629 C CA . LEU A 1 89 ? -0.822 -9.051 -7.226 1.00 98.88 89 LEU A CA 1
ATOM 630 C C . LEU A 1 89 ? 0.401 -8.530 -6.474 1.00 98.88 89 LEU A C 1
ATOM 632 O O . LEU A 1 89 ? 1.458 -8.373 -7.066 1.00 98.88 89 LEU A O 1
ATOM 636 N N . LEU A 1 90 ? 0.269 -8.247 -5.183 1.00 98.75 90 LEU A N 1
ATOM 637 C CA . LEU A 1 90 ? 1.349 -7.777 -4.308 1.00 98.75 90 LEU A CA 1
ATOM 638 C C . LEU A 1 90 ? 1.579 -8.733 -3.130 1.00 98.75 90 LEU A C 1
ATOM 640 O O . LEU A 1 90 ? 2.165 -8.344 -2.122 1.00 98.75 90 LEU A O 1
ATOM 644 N N . THR A 1 91 ? 1.116 -9.983 -3.228 1.00 98.62 91 THR A N 1
ATOM 645 C CA . THR A 1 91 ? 1.212 -10.958 -2.139 1.00 98.62 91 THR A CA 1
ATOM 646 C C . THR A 1 91 ? 2.651 -11.070 -1.638 1.00 98.62 91 THR A C 1
ATOM 648 O O . THR A 1 91 ? 3.576 -11.303 -2.417 1.00 98.62 91 THR A O 1
ATOM 651 N N . ALA A 1 92 ? 2.834 -10.888 -0.327 1.00 98.38 92 ALA A N 1
ATOM 652 C CA . ALA A 1 92 ? 4.135 -10.904 0.349 1.00 98.38 92 ALA A CA 1
ATOM 653 C C . ALA A 1 92 ? 5.194 -9.911 -0.189 1.00 98.38 92 ALA A C 1
ATOM 655 O O . ALA A 1 92 ? 6.368 -10.005 0.179 1.00 98.38 92 ALA A O 1
ATOM 656 N N . ALA A 1 93 ? 4.807 -8.930 -1.012 1.00 98.69 93 ALA A N 1
ATOM 657 C CA . ALA A 1 93 ? 5.710 -7.883 -1.469 1.00 98.69 93 ALA A CA 1
ATOM 658 C C . ALA A 1 93 ? 6.170 -6.999 -0.299 1.00 98.69 93 ALA A C 1
ATOM 660 O O . ALA A 1 93 ? 5.489 -6.854 0.724 1.00 98.69 93 ALA A O 1
ATOM 661 N N . ASN A 1 94 ? 7.338 -6.380 -0.448 1.00 98.88 94 ASN A N 1
ATOM 662 C CA . ASN A 1 94 ? 7.860 -5.435 0.529 1.00 98.88 94 ASN A CA 1
ATOM 663 C C . ASN A 1 94 ? 7.717 -3.995 0.034 1.00 98.88 94 ASN A C 1
ATOM 665 O O . ASN A 1 94 ? 8.534 -3.548 -0.760 1.00 98.88 94 ASN A O 1
ATOM 669 N N . LEU A 1 95 ? 6.726 -3.274 0.554 1.00 98.88 95 LEU A N 1
ATOM 670 C CA . LEU A 1 95 ? 6.464 -1.849 0.320 1.00 98.88 95 LEU A CA 1
ATOM 671 C C . LEU A 1 95 ? 6.769 -0.995 1.563 1.00 98.88 95 LEU A C 1
ATOM 673 O O . LEU A 1 95 ? 6.241 0.107 1.714 1.00 98.88 95 LEU A O 1
ATOM 677 N N . THR A 1 96 ? 7.602 -1.495 2.481 1.00 98.88 96 THR A N 1
ATOM 678 C CA . THR A 1 96 ? 7.995 -0.745 3.683 1.00 98.88 96 THR A CA 1
ATOM 679 C C . THR A 1 96 ? 8.534 0.628 3.274 1.00 98.88 96 THR A C 1
ATOM 681 O O . THR A 1 96 ? 9.387 0.721 2.389 1.00 98.88 96 THR A O 1
ATOM 684 N N . SER A 1 97 ? 8.042 1.690 3.913 1.00 98.81 97 SER A N 1
ATOM 685 C CA . SER A 1 97 ? 8.417 3.083 3.614 1.00 98.81 97 SER A CA 1
ATOM 686 C C . SER A 1 97 ? 8.171 3.559 2.175 1.00 98.81 97 SER A C 1
ATOM 688 O O . SER A 1 97 ? 8.699 4.605 1.808 1.00 98.81 97 SER A O 1
ATOM 690 N N . ALA A 1 98 ? 7.418 2.821 1.357 1.00 98.88 98 ALA A N 1
ATOM 691 C CA . ALA A 1 98 ? 7.032 3.282 0.028 1.00 98.88 98 ALA A CA 1
ATOM 692 C C . ALA A 1 98 ? 6.015 4.432 0.111 1.00 98.88 98 ALA A C 1
ATOM 694 O O . ALA A 1 98 ? 5.273 4.550 1.093 1.00 98.88 98 ALA A O 1
ATOM 695 N N . ASP A 1 99 ? 5.974 5.244 -0.938 1.00 98.94 99 ASP A N 1
ATOM 696 C CA . ASP A 1 99 ? 4.981 6.297 -1.114 1.00 98.94 99 ASP A CA 1
ATOM 697 C C . ASP A 1 99 ? 3.895 5.826 -2.086 1.00 98.94 99 ASP A C 1
ATOM 699 O O . ASP A 1 99 ? 4.170 5.569 -3.250 1.00 98.94 99 ASP A O 1
ATOM 703 N N . LEU A 1 100 ? 2.667 5.665 -1.606 1.00 98.88 100 LEU A N 1
ATOM 704 C CA . LEU A 1 100 ? 1.478 5.332 -2.387 1.00 98.88 100 LEU A CA 1
ATOM 705 C C . LEU A 1 100 ? 0.398 6.417 -2.232 1.00 98.88 100 LEU A C 1
ATOM 707 O O . LEU A 1 100 ? -0.792 6.108 -2.358 1.00 98.88 100 LEU A O 1
ATOM 711 N N . GLU A 1 101 ? 0.779 7.673 -1.967 1.00 98.88 101 GLU A N 1
ATOM 712 C CA . GLU A 1 101 ? -0.172 8.786 -1.876 1.00 98.88 101 GLU A CA 1
ATOM 713 C C . GLU A 1 101 ? -1.093 8.792 -3.107 1.00 98.88 101 GLU A C 1
ATOM 715 O O . GLU A 1 101 ? -0.649 8.766 -4.258 1.00 98.88 101 GLU A O 1
ATOM 720 N N . SER A 1 102 ? -2.409 8.814 -2.881 1.00 98.81 102 SER A N 1
ATOM 721 C CA . SER A 1 102 ? -3.433 8.834 -3.935 1.00 98.81 102 SER A CA 1
ATOM 722 C C . SER A 1 102 ? -3.367 7.673 -4.950 1.00 98.81 102 SER A C 1
ATOM 724 O O . SER A 1 102 ? -3.995 7.743 -6.015 1.00 98.81 102 SER A O 1
ATOM 726 N N . ALA A 1 103 ? -2.630 6.596 -4.659 1.00 98.88 103 ALA A N 1
ATOM 727 C CA . ALA A 1 103 ? -2.545 5.430 -5.532 1.00 98.88 103 ALA A CA 1
ATOM 728 C C . ALA A 1 103 ? -3.889 4.684 -5.605 1.00 98.88 103 ALA A C 1
ATOM 730 O O . ALA A 1 103 ? -4.700 4.692 -4.677 1.00 98.88 103 ALA A O 1
ATOM 731 N N . ARG A 1 104 ? -4.144 4.007 -6.729 1.00 98.94 104 ARG A N 1
ATOM 732 C CA . ARG A 1 104 ? -5.383 3.243 -6.956 1.00 98.94 104 ARG A CA 1
ATOM 733 C C . ARG A 1 104 ? -5.109 1.750 -6.892 1.00 98.94 104 ARG A C 1
ATOM 735 O O . ARG A 1 104 ? -4.611 1.187 -7.860 1.00 98.94 104 ARG A O 1
ATOM 742 N N . LEU A 1 105 ? -5.500 1.115 -5.796 1.00 98.81 105 LEU A N 1
ATOM 743 C CA . LEU A 1 105 ? -5.310 -0.307 -5.495 1.00 98.81 105 LEU A CA 1
ATOM 744 C C . LEU A 1 105 ? -6.629 -1.096 -5.430 1.00 98.81 105 LEU A C 1
ATOM 746 O O . LEU A 1 105 ? -6.665 -2.184 -4.862 1.00 98.81 105 LEU A O 1
ATOM 750 N N . GLY A 1 106 ? -7.720 -0.566 -5.992 1.00 98.75 106 GLY A N 1
ATOM 751 C CA . GLY A 1 106 ? -9.016 -1.251 -5.986 1.00 98.75 106 GLY A CA 1
ATOM 752 C C . GLY A 1 106 ? -8.912 -2.694 -6.500 1.00 98.75 106 GLY A C 1
ATOM 753 O O . GLY A 1 106 ? -8.343 -2.922 -7.571 1.00 98.75 106 GLY A O 1
ATOM 754 N N . GLY A 1 107 ? -9.405 -3.651 -5.711 1.00 98.62 107 GLY A N 1
ATOM 755 C CA . GLY A 1 107 ? -9.352 -5.088 -6.010 1.00 98.62 107 GLY A CA 1
ATOM 756 C C . GLY A 1 107 ? -7.968 -5.756 -5.929 1.00 98.62 107 GLY A C 1
ATOM 757 O O . GLY A 1 107 ? -7.878 -6.966 -6.133 1.00 98.62 107 GLY A O 1
ATOM 75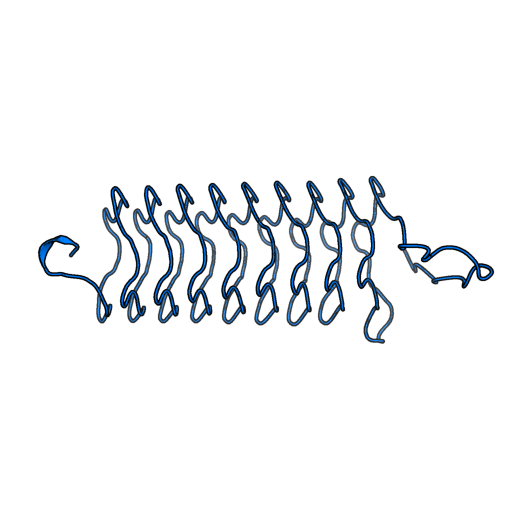8 N N . ALA A 1 108 ? -6.892 -5.023 -5.622 1.00 98.81 108 ALA A N 1
ATOM 759 C CA . ALA A 1 108 ? -5.539 -5.581 -5.565 1.00 98.81 108 ALA A CA 1
ATOM 760 C C . ALA A 1 108 ? -5.375 -6.621 -4.440 1.00 98.81 108 ALA A C 1
ATOM 762 O O . ALA A 1 108 ? -6.011 -6.532 -3.381 1.00 98.81 108 ALA A O 1
ATOM 763 N N . ASP A 1 109 ? -4.482 -7.593 -4.646 1.00 98.94 109 ASP A N 1
ATOM 764 C CA . 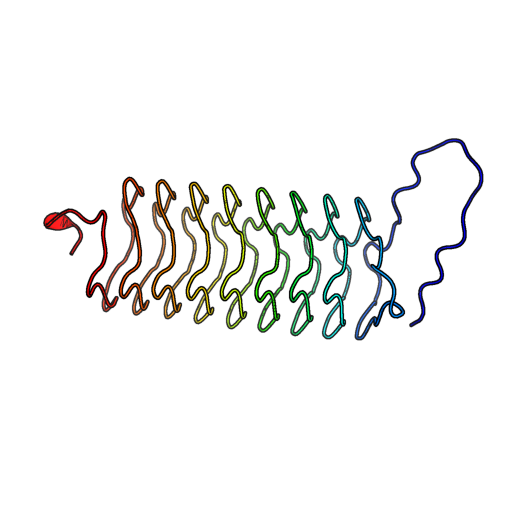ASP A 1 109 ? -4.126 -8.577 -3.623 1.00 98.94 109 ASP A CA 1
ATOM 765 C C . ASP A 1 109 ? -2.858 -8.173 -2.871 1.00 98.94 109 ASP A C 1
ATOM 767 O O . ASP A 1 109 ? -1.749 -8.429 -3.323 1.00 98.94 109 ASP A O 1
ATOM 771 N N . LEU A 1 110 ? -3.026 -7.572 -1.696 1.00 98.88 110 LEU A N 1
ATOM 772 C CA . LEU A 1 110 ? -1.959 -7.212 -0.762 1.00 98.88 110 LEU A CA 1
ATOM 773 C C . LEU A 1 110 ? -1.864 -8.188 0.427 1.00 98.88 110 LEU A C 1
ATOM 775 O O . LEU A 1 110 ? -1.373 -7.816 1.500 1.00 98.88 110 LEU A O 1
ATOM 779 N N . SER A 1 111 ? -2.318 -9.436 0.293 1.00 98.81 111 SER A N 1
ATOM 780 C CA . SER A 1 111 ? -2.241 -10.390 1.405 1.00 98.81 111 SER A CA 1
ATOM 781 C C . SER A 1 111 ? -0.799 -10.646 1.861 1.00 98.81 111 SER A C 1
ATOM 783 O O . SER A 1 111 ? 0.107 -10.879 1.061 1.00 98.81 111 SER A O 1
ATOM 785 N N . GLY A 1 112 ? -0.572 -10.575 3.176 1.00 98.75 112 GLY A N 1
ATOM 786 C CA . GLY A 1 112 ? 0.751 -10.763 3.784 1.00 98.75 112 GLY A CA 1
ATOM 787 C C . GLY A 1 112 ? 1.812 -9.720 3.401 1.00 98.75 112 GLY A C 1
ATOM 788 O O . GLY A 1 112 ? 2.990 -9.943 3.668 1.00 98.75 112 GLY A O 1
ATOM 789 N N . THR A 1 113 ? 1.428 -8.610 2.770 1.00 98.81 113 THR A N 1
ATOM 790 C CA . THR A 1 113 ? 2.358 -7.565 2.309 1.00 98.81 113 THR A CA 1
ATOM 791 C C . THR A 1 113 ? 2.978 -6.807 3.479 1.00 98.81 113 THR A C 1
ATOM 793 O O . THR A 1 113 ? 2.313 -6.547 4.487 1.00 98.81 113 THR A O 1
ATOM 796 N N . TYR A 1 114 ? 4.237 -6.394 3.332 1.00 98.94 114 TYR A N 1
ATOM 797 C CA . TYR A 1 114 ? 4.900 -5.493 4.274 1.00 98.94 114 TYR A CA 1
ATOM 798 C C . TYR A 1 114 ? 4.672 -4.034 3.865 1.00 98.94 114 TYR A C 1
ATOM 800 O O . TYR A 1 114 ? 5.281 -3.562 2.913 1.00 98.94 114 TYR A O 1
ATOM 808 N N . LEU A 1 115 ? 3.816 -3.327 4.599 1.00 98.88 115 LEU A N 1
ATOM 809 C CA . LEU A 1 115 ? 3.408 -1.926 4.397 1.00 98.88 115 LEU A CA 1
ATOM 810 C C . LEU A 1 115 ? 3.743 -1.062 5.632 1.00 98.88 115 LEU A C 1
ATOM 812 O O . LEU A 1 115 ? 3.052 -0.099 5.964 1.00 98.88 115 LEU A O 1
ATOM 816 N N . ASN A 1 116 ? 4.774 -1.445 6.389 1.00 98.88 116 ASN A N 1
ATOM 817 C CA . ASN A 1 116 ? 5.152 -0.707 7.589 1.00 98.88 116 ASN A CA 1
ATOM 818 C C . ASN A 1 116 ? 5.679 0.680 7.202 1.00 98.88 116 ASN A C 1
ATOM 820 O O . ASN A 1 116 ? 6.539 0.797 6.326 1.00 98.88 116 ASN A O 1
ATOM 824 N N . SER A 1 117 ? 5.209 1.716 7.896 1.00 98.81 117 SER A N 1
ATOM 825 C CA . SER A 1 117 ? 5.582 3.115 7.639 1.00 98.81 117 SER A CA 1
ATOM 826 C C . SER A 1 117 ? 5.365 3.581 6.191 1.00 98.81 117 SER A C 1
ATOM 828 O O . SER A 1 117 ? 6.063 4.484 5.736 1.00 98.81 117 SER A O 1
ATOM 830 N N . THR A 1 118 ? 4.467 2.934 5.451 1.00 98.75 118 THR A N 1
ATOM 831 C CA . THR A 1 118 ? 4.090 3.309 4.084 1.00 98.75 118 THR A CA 1
ATOM 832 C C . THR A 1 118 ? 3.146 4.512 4.109 1.00 98.75 118 THR A C 1
ATOM 834 O O . THR A 1 118 ? 2.313 4.610 5.013 1.00 98.75 118 THR A O 1
ATOM 837 N N . VAL A 1 119 ? 3.256 5.399 3.118 1.00 98.94 119 VAL A N 1
ATOM 838 C CA . VAL A 1 119 ? 2.291 6.486 2.896 1.00 98.94 119 VAL A CA 1
ATOM 839 C C . VAL A 1 119 ? 1.192 5.979 1.972 1.00 98.94 119 VAL A C 1
ATOM 841 O O . VAL A 1 119 ? 1.467 5.565 0.855 1.00 98.94 119 VAL A O 1
ATOM 844 N N . LEU A 1 120 ? -0.047 5.968 2.440 1.00 98.88 120 LEU A N 1
ATOM 845 C CA . LEU A 1 120 ? -1.258 5.580 1.710 1.00 98.88 120 LEU A CA 1
ATOM 846 C C . LEU A 1 120 ? -2.330 6.676 1.837 1.00 98.88 120 LEU A C 1
ATOM 848 O O . LEU A 1 120 ? -3.514 6.400 1.632 1.00 98.88 120 LEU A O 1
ATOM 852 N N . GLU A 1 121 ? -1.930 7.910 2.166 1.00 98.88 121 GLU A N 1
ATOM 853 C CA . GLU A 1 121 ? -2.833 9.060 2.254 1.00 98.88 121 GLU A CA 1
ATOM 854 C C . GLU A 1 121 ? -3.670 9.158 0.965 1.00 98.88 121 GLU A C 1
ATOM 856 O O . GLU A 1 121 ? -3.136 9.131 -0.150 1.00 98.88 121 GLU A O 1
ATOM 861 N N . LYS A 1 122 ? -5.000 9.231 1.105 1.00 98.88 122 LYS A N 1
ATOM 862 C CA . LYS A 1 122 ? -5.983 9.291 0.002 1.00 98.88 122 LYS A CA 1
ATOM 863 C C . LYS A 1 122 ? -5.926 8.126 -0.995 1.00 98.88 122 LYS A C 1
ATOM 865 O O . LYS A 1 122 ? -6.522 8.210 -2.075 1.00 98.88 122 LYS A O 1
ATOM 870 N N . ALA A 1 123 ? -5.221 7.039 -0.684 1.00 98.88 123 ALA A N 1
ATOM 871 C CA . ALA A 1 123 ? -5.178 5.870 -1.549 1.00 98.88 123 ALA A CA 1
ATOM 872 C C . ALA A 1 123 ? -6.563 5.208 -1.644 1.00 98.88 123 ALA A C 1
ATOM 874 O O . ALA A 1 123 ? -7.339 5.177 -0.688 1.00 98.88 123 ALA A O 1
ATOM 875 N N . VAL A 1 124 ? -6.871 4.646 -2.814 1.00 98.94 124 VAL A N 1
ATOM 876 C CA . VAL A 1 124 ? -8.136 3.945 -3.074 1.00 98.94 124 VAL A CA 1
ATOM 877 C C . VAL A 1 124 ? -7.892 2.443 -3.037 1.00 98.94 124 VAL A C 1
ATOM 879 O O . VAL A 1 124 ? -7.408 1.871 -4.012 1.00 98.94 124 VAL A O 1
ATOM 882 N N . LEU A 1 125 ? -8.249 1.802 -1.930 1.00 98.81 125 LEU A N 1
ATOM 883 C CA . LEU A 1 125 ? -8.104 0.371 -1.642 1.00 98.81 125 LEU A CA 1
ATOM 884 C C . LEU A 1 125 ? -9.458 -0.362 -1.591 1.00 98.81 125 LEU A C 1
ATOM 886 O O . LEU A 1 125 ? -9.573 -1.409 -0.950 1.00 98.81 125 LEU A O 1
ATOM 890 N N . GLN A 1 126 ? -10.483 0.168 -2.264 1.00 98.81 126 GLN A N 1
ATOM 891 C CA . GLN A 1 126 ? -11.808 -0.450 -2.321 1.00 98.81 126 GLN A CA 1
ATOM 892 C C . GLN A 1 126 ? -11.721 -1.938 -2.705 1.00 98.81 126 GLN A C 1
ATOM 894 O O . GLN A 1 126 ? -11.077 -2.299 -3.692 1.00 98.81 126 GLN A O 1
ATOM 899 N N . ASP A 1 127 ? -12.368 -2.798 -1.918 1.00 98.75 127 ASP A N 1
ATOM 900 C CA . ASP A 1 127 ? -12.405 -4.259 -2.093 1.00 98.75 127 ASP A CA 1
ATOM 901 C C . ASP A 1 127 ? -11.024 -4.961 -2.133 1.00 98.75 127 ASP A C 1
ATOM 903 O O . ASP A 1 127 ? -10.934 -6.152 -2.452 1.00 98.75 127 ASP A O 1
ATOM 907 N N . ALA A 1 128 ? -9.935 -4.267 -1.784 1.00 98.88 128 ALA A N 1
ATOM 908 C CA . ALA A 1 128 ? -8.594 -4.839 -1.782 1.00 98.88 128 ALA A CA 1
ATOM 909 C C . ALA A 1 128 ? -8.435 -5.918 -0.698 1.00 98.88 128 ALA A C 1
ATOM 911 O O . ALA A 1 128 ? -9.066 -5.898 0.367 1.00 98.88 128 ALA A O 1
ATOM 912 N N . ASN A 1 129 ? -7.550 -6.881 -0.952 1.00 98.94 129 ASN A N 1
ATOM 913 C CA . ASN A 1 129 ? -7.209 -7.920 0.010 1.00 98.94 129 ASN A CA 1
ATOM 914 C C . ASN A 1 129 ? -5.964 -7.539 0.809 1.00 98.94 129 ASN A C 1
ATOM 916 O O . ASN A 1 129 ? -4.860 -7.715 0.327 1.00 98.94 129 ASN A O 1
ATOM 920 N N . LEU A 1 130 ? -6.124 -7.121 2.057 1.00 98.88 130 LEU A N 1
ATOM 921 C CA . LEU A 1 130 ? -5.036 -6.848 3.002 1.00 98.88 130 LEU A CA 1
ATOM 922 C C . LEU A 1 130 ? -4.970 -7.901 4.124 1.00 98.88 130 LEU A C 1
ATOM 924 O O . LEU A 1 130 ? -4.506 -7.622 5.231 1.00 98.88 130 LEU A O 1
ATOM 928 N N . THR A 1 131 ? -5.455 -9.122 3.873 1.00 98.94 131 THR A N 1
ATOM 929 C CA . THR A 1 131 ? -5.465 -10.193 4.883 1.00 98.94 131 THR A CA 1
ATOM 930 C C . THR A 1 131 ? -4.045 -10.451 5.391 1.00 98.94 131 THR A C 1
ATOM 932 O O . THR A 1 131 ? -3.154 -10.786 4.609 1.00 98.94 131 THR A O 1
ATOM 935 N N . GLY A 1 132 ? -3.837 -10.315 6.703 1.00 98.81 132 GLY A N 1
ATOM 936 C CA . GLY A 1 132 ? -2.535 -10.510 7.345 1.00 98.81 132 GLY A CA 1
ATOM 937 C C . GLY A 1 132 ? -1.447 -9.514 6.928 1.00 98.81 132 GLY A C 1
ATOM 938 O O . GLY A 1 132 ? -0.274 -9.812 7.127 1.00 98.81 132 GLY A O 1
ATOM 939 N N . ALA A 1 133 ? -1.798 -8.377 6.319 1.00 98.88 133 ALA A N 1
ATOM 940 C CA . ALA A 1 133 ? -0.826 -7.352 5.946 1.00 98.88 133 ALA A CA 1
ATOM 941 C C . ALA A 1 133 ? -0.235 -6.645 7.181 1.00 98.88 133 ALA A C 1
ATOM 943 O O . ALA A 1 133 ? -0.909 -6.469 8.201 1.00 98.88 133 ALA A O 1
ATOM 944 N N . TYR A 1 134 ? 1.018 -6.204 7.064 1.00 98.94 134 TYR A N 1
ATOM 945 C CA . TYR A 1 134 ? 1.749 -5.487 8.110 1.00 98.94 134 TYR A CA 1
ATOM 946 C C . TYR A 1 134 ? 1.727 -3.985 7.830 1.00 98.94 134 TYR A C 1
ATOM 948 O O . TYR A 1 134 ? 2.473 -3.517 6.982 1.00 98.94 134 TYR A O 1
ATOM 956 N N . LEU A 1 135 ? 0.887 -3.232 8.533 1.00 98.88 135 LEU A N 1
ATOM 957 C CA . LEU A 1 135 ? 0.631 -1.799 8.330 1.00 98.88 135 LEU A CA 1
ATOM 958 C C . LEU A 1 135 ? 1.051 -0.978 9.559 1.00 98.88 135 LEU A C 1
ATOM 960 O O . LEU A 1 135 ? 0.427 0.027 9.908 1.00 98.88 135 LEU A O 1
ATOM 964 N N . ARG A 1 136 ? 2.090 -1.415 10.280 1.00 98.88 136 ARG A N 1
ATOM 965 C CA . ARG A 1 136 ? 2.518 -0.728 11.499 1.00 98.88 136 ARG A CA 1
ATOM 966 C C . ARG A 1 136 ? 2.980 0.682 11.156 1.00 98.88 136 ARG A C 1
ATOM 968 O O . ARG A 1 136 ? 3.893 0.844 10.349 1.00 98.88 136 ARG A O 1
ATOM 975 N N . SER A 1 137 ? 2.399 1.681 11.817 1.00 98.81 137 SER A N 1
ATOM 976 C CA . SER A 1 137 ? 2.701 3.098 11.573 1.00 98.81 137 SER A CA 1
ATOM 977 C C . SER A 1 137 ? 2.504 3.548 10.119 1.00 98.81 137 SER A C 1
ATOM 979 O O . SER A 1 137 ? 3.135 4.518 9.711 1.00 98.81 137 SER A O 1
ATOM 981 N N . ALA A 1 138 ? 1.673 2.847 9.342 1.00 98.88 138 ALA A N 1
ATOM 982 C CA . ALA A 1 138 ? 1.265 3.314 8.022 1.00 98.88 138 ALA A CA 1
ATOM 983 C C . ALA A 1 138 ? 0.379 4.560 8.149 1.00 98.88 138 ALA A C 1
ATOM 985 O O . ALA A 1 138 ? 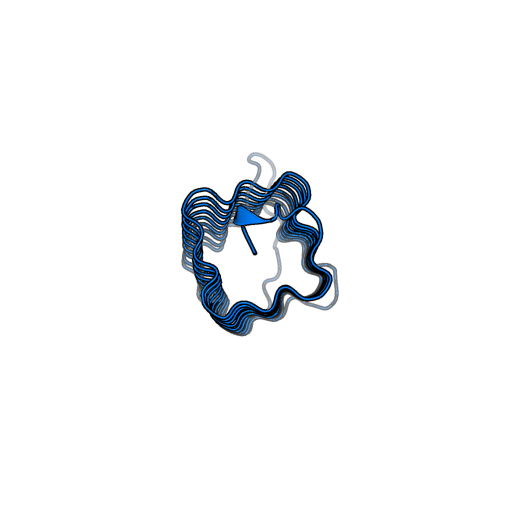-0.413 4.667 9.090 1.00 98.88 138 ALA A O 1
ATOM 986 N N . ASP A 1 139 ? 0.518 5.470 7.196 1.00 98.94 139 ASP A N 1
ATOM 987 C CA . ASP A 1 139 ? -0.358 6.626 7.047 1.00 98.94 139 ASP A CA 1
ATOM 988 C C . ASP A 1 139 ? -1.471 6.272 6.060 1.00 98.94 139 ASP A C 1
ATOM 990 O O . ASP A 1 139 ? -1.198 6.009 4.896 1.00 98.94 139 ASP A O 1
ATOM 994 N N . LEU A 1 140 ? -2.708 6.192 6.535 1.00 98.88 140 LEU A N 1
ATOM 995 C CA . LEU A 1 140 ? -3.915 5.903 5.761 1.00 98.88 140 LEU A CA 1
ATOM 996 C C . LEU A 1 140 ? -4.916 7.065 5.894 1.00 98.88 140 LEU A C 1
ATOM 998 O O . LEU A 1 140 ? -6.126 6.835 5.800 1.00 98.88 140 LEU A O 1
ATOM 1002 N N . GLU A 1 141 ? -4.440 8.290 6.151 1.00 98.94 141 GLU A N 1
ATOM 1003 C CA . GLU A 1 141 ? -5.305 9.469 6.249 1.00 98.94 141 GLU A CA 1
ATOM 1004 C C . GLU A 1 141 ? -6.153 9.616 4.972 1.00 98.94 141 GLU A C 1
ATOM 1006 O O . GLU A 1 141 ? -5.657 9.515 3.848 1.00 98.94 141 GLU A O 1
ATOM 1011 N N . ASP A 1 142 ? -7.465 9.788 5.138 1.00 98.88 142 ASP A N 1
ATOM 1012 C CA . ASP A 1 142 ? -8.456 9.897 4.060 1.00 98.88 142 ASP A CA 1
ATOM 1013 C C . ASP A 1 142 ? -8.462 8.731 3.037 1.00 98.88 142 ASP A C 1
ATOM 1015 O O . ASP A 1 142 ? -9.016 8.863 1.940 1.00 98.88 142 ASP A O 1
ATOM 1019 N N . ALA A 1 143 ? -7.872 7.573 3.360 1.00 98.88 143 ALA A N 1
ATOM 1020 C CA . ALA A 1 143 ? -7.867 6.415 2.467 1.00 98.88 143 ALA A CA 1
ATOM 1021 C C . ALA A 1 143 ? -9.265 5.774 2.340 1.00 98.88 143 ALA A C 1
ATOM 1023 O O . ALA A 1 143 ? -10.005 5.636 3.318 1.00 98.88 143 ALA A O 1
ATOM 1024 N N . ASP A 1 144 ? -9.611 5.309 1.138 1.00 98.94 144 ASP A N 1
ATOM 1025 C CA . ASP A 1 144 ? -10.829 4.527 0.891 1.00 98.94 144 ASP A CA 1
ATOM 1026 C C . ASP A 1 144 ? -10.517 3.031 1.003 1.00 98.94 144 ASP A C 1
ATOM 1028 O O . ASP A 1 144 ? -9.960 2.426 0.091 1.00 98.94 144 ASP A O 1
ATOM 1032 N N . LEU A 1 145 ? -10.885 2.430 2.130 1.00 98.88 145 LEU A N 1
ATOM 1033 C CA . LEU A 1 145 ? -10.783 0.999 2.430 1.00 98.88 145 LEU A CA 1
ATOM 1034 C C . LEU A 1 145 ? -12.168 0.326 2.406 1.00 98.88 145 LEU A C 1
ATOM 1036 O O . LEU A 1 145 ? -12.362 -0.728 3.024 1.00 98.88 145 LEU A O 1
ATOM 1040 N N . SER A 1 146 ? -13.156 0.921 1.730 1.00 98.88 146 SER A N 1
ATOM 1041 C CA . SER A 1 146 ? -14.516 0.388 1.715 1.00 98.88 146 SER A CA 1
ATOM 1042 C C . SER A 1 146 ? -14.544 -1.030 1.130 1.00 98.88 146 SER A C 1
ATOM 1044 O O . SER A 1 146 ? -13.933 -1.330 0.104 1.00 98.88 146 SER A O 1
ATOM 1046 N N . GLY A 1 147 ? -15.200 -1.954 1.836 1.00 98.81 147 GLY A N 1
ATOM 1047 C CA . GLY A 1 147 ? -15.251 -3.375 1.466 1.00 98.81 147 GLY A CA 1
ATOM 1048 C C . GLY A 1 147 ? -13.926 -4.150 1.573 1.00 98.81 147 GLY A C 1
ATOM 1049 O O . GLY A 1 147 ? -13.916 -5.360 1.332 1.00 98.81 147 GLY A O 1
ATOM 1050 N N . ALA A 1 148 ? -12.816 -3.516 1.968 1.00 98.88 148 ALA A N 1
ATOM 1051 C CA . ALA A 1 148 ? -11.510 -4.169 2.028 1.00 98.88 148 ALA A CA 1
ATOM 1052 C C . ALA A 1 148 ? -11.468 -5.323 3.048 1.00 98.88 148 ALA A C 1
ATOM 1054 O O . ALA A 1 148 ? -12.123 -5.306 4.098 1.00 98.88 148 ALA A O 1
ATOM 1055 N N . ARG A 1 149 ? -10.645 -6.339 2.764 1.00 98.94 149 ARG A N 1
ATOM 1056 C CA . ARG A 1 149 ? -10.401 -7.472 3.673 1.00 98.94 149 ARG A CA 1
ATOM 1057 C C . ARG A 1 149 ? -9.140 -7.226 4.489 1.00 98.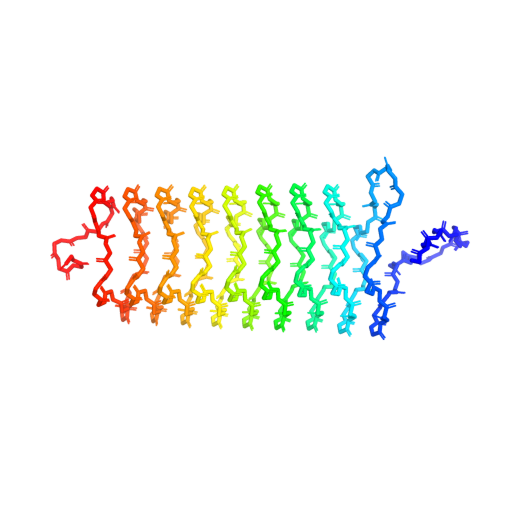94 149 ARG A C 1
ATOM 1059 O O . ARG A 1 149 ? -8.045 -7.398 3.976 1.00 98.94 149 ARG A O 1
ATOM 1066 N N . LEU A 1 150 ? -9.289 -6.888 5.763 1.00 98.81 150 LEU A N 1
ATOM 1067 C CA . LEU A 1 150 ? -8.210 -6.598 6.719 1.00 98.81 150 LEU A CA 1
ATOM 1068 C C . LEU A 1 150 ? -8.110 -7.677 7.811 1.00 98.81 150 LEU A C 1
ATOM 1070 O O . LEU A 1 150 ? -7.614 -7.430 8.911 1.00 98.81 150 LEU A O 1
ATOM 1074 N N . ASN A 1 151 ? -8.598 -8.890 7.532 1.00 98.69 151 ASN A N 1
ATOM 1075 C CA . ASN A 1 151 ? -8.589 -9.994 8.485 1.00 98.69 151 ASN A CA 1
ATOM 1076 C C . ASN A 1 151 ? -7.172 -10.217 9.033 1.00 98.69 151 ASN A C 1
ATOM 1078 O O . ASN A 1 151 ? -6.245 -10.484 8.270 1.00 98.69 151 ASN A O 1
ATOM 1082 N N . SER A 1 152 ? -7.012 -10.148 10.357 1.00 98.69 152 SER A N 1
ATOM 1083 C CA . SER A 1 152 ? -5.717 -10.319 11.042 1.00 98.69 152 SER A CA 1
ATOM 1084 C C . SER A 1 152 ? -4.596 -9.368 10.581 1.00 98.69 152 SER A C 1
ATOM 1086 O O . SER A 1 152 ? -3.427 -9.685 10.781 1.00 98.69 152 SER A O 1
ATOM 1088 N N . ALA A 1 153 ? -4.923 -8.223 9.973 1.00 98.81 153 ALA A N 1
ATOM 1089 C CA . ALA A 1 153 ? -3.939 -7.200 9.624 1.00 98.81 153 ALA A CA 1
ATOM 1090 C C . ALA A 1 153 ? -3.365 -6.511 10.879 1.00 98.81 153 ALA A C 1
ATOM 1092 O O . ALA A 1 153 ? -4.067 -6.307 11.877 1.00 98.81 153 ALA A O 1
ATOM 1093 N N . GLU A 1 154 ? -2.090 -6.124 10.823 1.00 98.81 154 GLU A N 1
ATOM 1094 C CA . GLU A 1 154 ? -1.395 -5.413 11.900 1.00 98.81 154 GLU A CA 1
ATOM 1095 C C . GLU A 1 154 ? -1.382 -3.903 11.626 1.00 98.81 154 GLU A C 1
ATOM 1097 O O . GLU A 1 154 ? -0.500 -3.399 10.943 1.00 98.81 154 GLU A O 1
ATOM 1102 N N . LEU A 1 155 ? -2.334 -3.162 12.194 1.00 98.81 155 LEU A N 1
ATOM 1103 C CA . LEU A 1 155 ? -2.505 -1.707 12.033 1.00 98.81 155 LEU A CA 1
ATOM 1104 C C . LEU A 1 155 ? -2.024 -0.929 13.270 1.00 98.81 155 LEU A C 1
ATOM 1106 O O . LEU A 1 155 ? -2.517 0.150 13.602 1.00 98.81 155 LEU A O 1
ATOM 1110 N N . THR A 1 156 ? -1.081 -1.496 14.020 1.00 98.81 156 THR A N 1
ATOM 1111 C CA . THR A 1 156 ? -0.587 -0.886 15.258 1.00 98.81 156 THR A CA 1
ATOM 1112 C C . THR A 1 156 ? 0.038 0.476 14.956 1.00 98.81 156 THR A C 1
ATOM 1114 O O . THR A 1 156 ? 0.945 0.566 14.131 1.00 98.81 156 THR A O 1
ATOM 1117 N N . LEU A 1 157 ? -0.403 1.524 15.660 1.00 98.81 157 LEU A N 1
ATOM 1118 C CA . LEU A 1 157 ? 0.034 2.916 15.466 1.00 98.81 157 LEU A CA 1
ATOM 1119 C C . LEU A 1 157 ? -0.222 3.499 14.062 1.00 98.81 157 LEU A C 1
ATOM 1121 O O . LEU A 1 157 ? 0.404 4.502 13.731 1.00 98.81 157 LEU A O 1
ATOM 1125 N N . ALA A 1 158 ? -1.075 2.883 13.238 1.00 98.81 158 ALA A N 1
ATOM 1126 C CA . ALA A 1 158 ? -1.451 3.449 11.943 1.00 98.81 158 ALA A CA 1
ATOM 1127 C C . ALA A 1 158 ? -2.320 4.707 12.118 1.00 98.81 158 ALA A C 1
ATOM 1129 O O . ALA A 1 158 ? -3.103 4.789 13.073 1.00 98.81 158 ALA A O 1
ATOM 1130 N N . ASP A 1 159 ? -2.200 5.662 11.200 1.00 98.88 159 ASP A N 1
ATOM 1131 C CA . ASP A 1 159 ? -3.123 6.793 11.118 1.00 98.88 159 ASP A CA 1
ATOM 1132 C C . ASP A 1 159 ? -4.252 6.455 10.145 1.00 98.88 159 ASP A C 1
ATOM 1134 O O . ASP A 1 159 ? -4.000 6.223 8.975 1.00 98.88 159 ASP A O 1
ATOM 1138 N N . LEU A 1 160 ? -5.485 6.361 10.635 1.00 98.81 160 LEU A N 1
ATOM 1139 C CA . LEU A 1 160 ? -6.700 6.128 9.848 1.00 98.81 160 LEU A CA 1
ATOM 1140 C C . LEU A 1 160 ? -7.637 7.341 9.945 1.00 98.81 160 LEU A C 1
ATOM 1142 O O . LEU A 1 160 ? -8.858 7.190 9.862 1.00 98.81 160 LEU A O 1
ATOM 1146 N N . THR A 1 161 ? -7.100 8.537 10.202 1.00 98.81 161 THR A N 1
ATOM 1147 C CA . THR A 1 161 ? -7.904 9.761 10.276 1.00 98.81 161 THR A CA 1
ATOM 1148 C C . THR A 1 161 ? -8.697 9.949 8.981 1.00 98.81 161 THR A C 1
ATOM 1150 O O . THR A 1 161 ? -8.140 9.867 7.896 1.00 98.81 161 THR A O 1
ATOM 1153 N N . GLY A 1 162 ? -10.017 10.117 9.076 1.00 98.75 162 GLY A N 1
ATOM 1154 C CA . GLY A 1 162 ? -10.901 10.295 7.915 1.00 98.75 162 GLY A CA 1
ATOM 1155 C C . GLY A 1 162 ? -11.093 9.067 7.009 1.00 98.75 162 GLY A C 1
ATOM 1156 O O . GLY A 1 162 ? -11.901 9.128 6.082 1.00 98.75 162 GLY A O 1
ATOM 1157 N N . ALA A 1 163 ? -10.421 7.940 7.273 1.00 98.81 163 ALA A N 1
ATOM 1158 C CA . ALA A 1 163 ? -10.473 6.765 6.404 1.00 98.81 163 ALA A CA 1
ATOM 1159 C C . ALA A 1 163 ? -11.885 6.153 6.312 1.00 98.81 163 ALA A C 1
ATOM 1161 O O . ALA A 1 163 ? -12.601 6.025 7.316 1.00 98.81 163 ALA A O 1
ATOM 1162 N N . ASP A 1 164 ? -12.279 5.710 5.114 1.00 98.88 164 ASP A N 1
ATOM 1163 C CA . ASP A 1 164 ? -13.539 4.994 4.895 1.00 98.88 164 ASP A CA 1
ATOM 1164 C C . ASP A 1 164 ? -13.323 3.478 5.005 1.00 98.88 164 ASP A C 1
ATOM 1166 O O . ASP A 1 164 ? -12.785 2.847 4.106 1.00 98.88 164 ASP A O 1
ATOM 1170 N N . LEU A 1 165 ? -13.762 2.877 6.109 1.00 98.75 165 LEU A N 1
ATOM 1171 C CA . LEU A 1 165 ? -13.747 1.432 6.370 1.00 98.75 165 LEU A CA 1
ATOM 1172 C C . LEU A 1 165 ? -15.160 0.824 6.260 1.00 98.75 165 LEU A C 1
ATOM 1174 O O . LEU A 1 165 ? -15.431 -0.241 6.825 1.00 98.75 165 LEU A O 1
ATOM 1178 N N . THR A 1 166 ? -16.089 1.486 5.560 1.00 98.75 166 THR A N 1
ATOM 1179 C CA . THR A 1 166 ? -17.473 1.014 5.408 1.00 98.75 166 THR A CA 1
ATOM 1180 C C . THR A 1 166 ? -17.492 -0.405 4.838 1.00 98.75 166 THR A C 1
ATOM 1182 O O . THR A 1 166 ? -16.956 -0.677 3.765 1.00 98.75 166 THR A O 1
ATOM 1185 N N . GLY A 1 167 ? -18.126 -1.334 5.555 1.00 98.69 167 GLY A N 1
ATOM 1186 C CA . GLY A 1 167 ? -18.239 -2.738 5.152 1.00 98.69 167 GLY A CA 1
ATOM 1187 C C . GLY A 1 167 ? -16.935 -3.547 5.172 1.00 98.69 167 GLY A C 1
ATOM 1188 O O . GLY A 1 167 ? -16.961 -4.711 4.772 1.00 98.69 167 GLY A O 1
ATOM 1189 N N . ALA A 1 168 ? -15.818 -2.977 5.636 1.00 98.75 168 ALA A N 1
ATOM 1190 C CA . ALA A 1 168 ? -14.535 -3.669 5.696 1.00 98.75 168 ALA A CA 1
ATOM 1191 C C . ALA A 1 168 ? -14.555 -4.836 6.698 1.00 98.75 168 ALA A C 1
ATOM 1193 O O . ALA A 1 168 ? -15.239 -4.809 7.727 1.00 98.75 168 ALA A O 1
ATOM 1194 N N . ASP A 1 169 ? -13.771 -5.877 6.425 1.00 98.81 169 ASP A N 1
ATOM 1195 C CA . ASP A 1 169 ? -13.616 -7.015 7.332 1.00 98.81 169 ASP A CA 1
ATOM 1196 C C . ASP A 1 169 ? -12.327 -6.887 8.146 1.00 98.81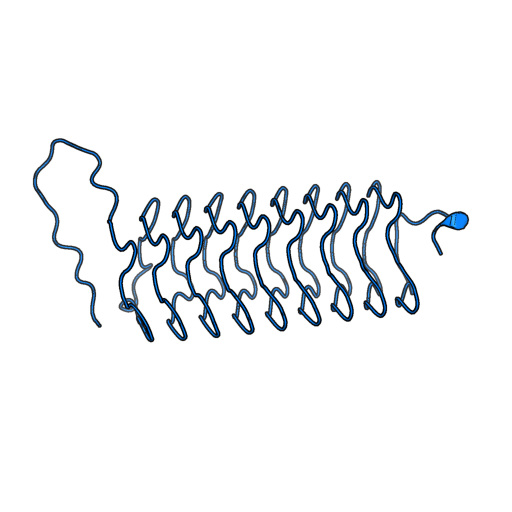 169 ASP A C 1
ATOM 1198 O O . ASP A 1 169 ? -11.253 -7.257 7.682 1.00 98.81 169 ASP A O 1
ATOM 1202 N N . LEU A 1 170 ? -12.433 -6.383 9.375 1.00 98.75 170 LEU A N 1
ATOM 1203 C CA . LEU A 1 170 ? -11.313 -6.211 10.304 1.00 98.75 170 LEU A CA 1
ATOM 1204 C C . LEU A 1 170 ? -11.179 -7.393 11.274 1.00 98.75 170 LEU A C 1
ATOM 1206 O O . LEU A 1 170 ? -10.492 -7.276 12.284 1.00 98.75 170 LEU A O 1
ATOM 1210 N N . THR A 1 171 ? -11.826 -8.538 11.026 1.00 98.69 171 THR A N 1
ATOM 1211 C CA . THR A 1 171 ? -11.859 -9.642 12.001 1.00 98.69 171 THR A CA 1
ATOM 1212 C C . THR A 1 171 ? -10.445 -10.041 12.445 1.00 98.69 171 THR A C 1
ATOM 1214 O O . THR A 1 171 ? -9.611 -10.452 11.634 1.00 98.69 171 THR A O 1
ATOM 1217 N N . GLY A 1 172 ? -10.177 -9.936 13.749 1.00 98.56 172 GLY A N 1
ATOM 1218 C CA . GLY A 1 172 ? -8.883 -10.242 14.362 1.00 98.56 172 GLY A CA 1
ATOM 1219 C C . GLY A 1 172 ? -7.754 -9.234 14.107 1.00 98.56 172 GLY A C 1
ATOM 1220 O O . GLY A 1 172 ? -6.626 -9.523 14.497 1.00 98.56 172 GLY A O 1
ATOM 1221 N N . ALA A 1 173 ? -8.019 -8.089 13.474 1.00 98.75 173 ALA A N 1
ATOM 1222 C CA . ALA A 1 173 ? -7.017 -7.050 13.245 1.00 98.75 173 ALA A CA 1
ATOM 1223 C C . ALA A 1 173 ? -6.532 -6.404 14.557 1.00 98.75 173 ALA A C 1
ATOM 1225 O O . ALA A 1 173 ? -7.266 -6.329 15.554 1.00 98.75 173 ALA A O 1
ATOM 1226 N N . ASP A 1 174 ? -5.294 -5.906 14.549 1.00 98.75 174 ASP A N 1
ATOM 1227 C CA . ASP A 1 174 ? -4.697 -5.199 15.684 1.00 98.75 174 ASP A CA 1
ATOM 1228 C C . ASP A 1 174 ? -4.560 -3.697 15.409 1.00 98.75 174 ASP A C 1
ATOM 1230 O O . ASP A 1 174 ? -3.618 -3.262 14.753 1.00 98.75 174 ASP A O 1
ATOM 1234 N N . LEU A 1 175 ? -5.490 -2.905 15.952 1.00 98.56 175 LEU A N 1
ATOM 1235 C CA . LEU A 1 175 ? -5.514 -1.439 15.876 1.00 98.56 175 LEU A CA 1
ATOM 1236 C C . LEU A 1 175 ? -4.895 -0.782 17.122 1.00 98.56 175 LEU A C 1
ATOM 1238 O O . LEU A 1 175 ? -5.243 0.343 17.481 1.00 98.56 175 LEU A O 1
ATOM 1242 N N . THR A 1 176 ? -4.029 -1.477 17.867 1.00 98.44 176 THR A N 1
ATOM 1243 C CA . THR A 1 176 ? -3.464 -0.923 19.106 1.00 98.44 176 THR A CA 1
ATOM 1244 C C . THR A 1 176 ? -2.734 0.395 18.838 1.00 98.44 176 THR A C 1
ATOM 1246 O O . THR A 1 176 ? -1.731 0.444 18.130 1.00 98.44 176 THR A O 1
ATOM 1249 N N . GLY A 1 177 ? -3.238 1.479 19.433 1.00 98.12 177 GLY A N 1
ATOM 1250 C CA . GLY A 1 177 ? -2.675 2.820 19.277 1.00 98.12 177 GLY A CA 1
ATOM 1251 C C . GLY A 1 177 ? -2.910 3.466 17.909 1.00 98.12 177 GLY A C 1
ATOM 1252 O O . GLY A 1 177 ? -2.305 4.502 17.657 1.00 98.12 177 GLY A O 1
ATOM 1253 N N . ALA A 1 178 ? -3.747 2.879 17.048 1.00 98.31 178 ALA A N 1
ATOM 1254 C CA . ALA A 1 178 ? -4.150 3.510 15.798 1.00 98.31 178 ALA A CA 1
ATOM 1255 C C . ALA A 1 178 ? -5.000 4.766 16.057 1.00 98.31 178 ALA A C 1
ATOM 1257 O O . ALA A 1 178 ? -5.776 4.820 17.021 1.00 98.31 178 ALA A O 1
ATOM 1258 N N . ILE A 1 179 ? -4.864 5.766 15.189 1.00 98.25 179 ILE A N 1
ATOM 1259 C CA . ILE A 1 179 ? -5.678 6.984 15.203 1.00 98.25 179 ILE A CA 1
ATOM 1260 C C . ILE A 1 179 ? -6.879 6.744 14.290 1.00 98.25 179 ILE A C 1
ATOM 1262 O O . ILE A 1 179 ? -6.710 6.318 13.162 1.00 98.25 179 ILE A O 1
ATOM 1266 N N . LEU A 1 180 ? -8.095 6.976 14.784 1.00 97.81 180 LEU A N 1
ATOM 1267 C CA . LEU A 1 180 ? -9.356 6.710 14.067 1.00 97.81 180 LEU A CA 1
ATOM 1268 C C . LEU A 1 180 ? -10.274 7.941 14.087 1.00 97.81 180 LEU A C 1
ATOM 1270 O O . LEU A 1 180 ? -11.498 7.816 14.124 1.00 97.81 180 LEU A O 1
ATOM 1274 N N . THR A 1 181 ? -9.695 9.138 14.186 1.00 97.62 181 THR A N 1
ATOM 1275 C CA . THR A 1 181 ? -10.468 10.385 14.206 1.00 97.62 181 THR A CA 1
ATOM 1276 C C . THR A 1 181 ? -11.263 10.485 12.908 1.00 97.62 181 THR A C 1
ATOM 1278 O O . THR A 1 181 ? -10.691 10.352 11.838 1.00 97.62 181 THR A O 1
ATOM 1281 N N . ASP A 1 182 ? -12.580 10.664 12.991 1.00 97.62 182 ASP A N 1
ATOM 1282 C CA . ASP A 1 182 ? -13.480 10.764 11.830 1.00 97.62 182 ASP A CA 1
ATOM 1283 C C . ASP A 1 182 ? -13.487 9.551 10.868 1.00 97.62 182 ASP A C 1
ATOM 1285 O O . ASP A 1 182 ? -14.099 9.613 9.802 1.00 97.62 182 ASP A O 1
ATOM 1289 N N . ALA A 1 183 ? -12.889 8.418 11.261 1.00 98.00 183 ALA A N 1
ATOM 1290 C CA . ALA A 1 183 ? -12.928 7.183 10.483 1.00 98.00 183 ALA A CA 1
ATOM 1291 C C . ALA A 1 183 ? -14.351 6.601 10.426 1.00 98.00 183 ALA A C 1
ATOM 1293 O O . ALA A 1 183 ? -15.072 6.560 11.431 1.00 98.00 183 ALA A O 1
ATOM 1294 N N . ARG A 1 184 ? -14.748 6.091 9.258 1.00 98.25 184 ARG A N 1
ATOM 1295 C CA . ARG A 1 184 ? -16.092 5.546 9.022 1.00 98.25 184 ARG A CA 1
ATOM 1296 C C . ARG A 1 184 ? -16.085 4.028 9.083 1.00 98.25 184 ARG A C 1
ATOM 1298 O O . ARG A 1 184 ? -15.491 3.376 8.241 1.00 98.25 184 ARG A O 1
ATOM 1305 N N . LEU A 1 185 ? -16.770 3.455 10.070 1.00 97.44 185 LEU A N 1
ATOM 1306 C CA . LEU A 1 185 ? -16.792 2.007 10.338 1.00 97.44 185 LEU A CA 1
ATOM 1307 C C . LEU A 1 185 ? -18.170 1.374 10.080 1.00 97.44 185 LEU A C 1
ATOM 1309 O O . LEU A 1 185 ? -18.464 0.284 10.577 1.00 97.44 185 LEU A O 1
ATOM 1313 N N . GLU A 1 186 ? -19.056 2.047 9.339 1.00 97.56 186 GLU A N 1
ATOM 1314 C CA . GLU A 1 186 ? -20.417 1.556 9.118 1.00 97.56 186 GLU A CA 1
ATOM 1315 C C . GLU A 1 186 ? -20.416 0.149 8.494 1.00 97.56 186 GLU A C 1
ATOM 1317 O O . GLU A 1 186 ? -19.911 -0.075 7.398 1.00 97.56 186 GLU A O 1
ATOM 1322 N N . GLY A 1 187 ? -20.998 -0.831 9.192 1.00 97.81 187 GLY A N 1
ATOM 1323 C CA . GLY A 1 187 ? -21.080 -2.212 8.702 1.00 97.81 187 GLY A CA 1
ATOM 1324 C C . GLY A 1 187 ? -19.755 -2.984 8.694 1.00 97.81 187 GLY A C 1
ATOM 1325 O O . GLY A 1 187 ? -19.734 -4.107 8.187 1.00 97.81 187 GLY A O 1
ATOM 1326 N N . ALA A 1 188 ? -18.676 -2.427 9.251 1.00 98.12 188 ALA A N 1
ATOM 1327 C CA . ALA A 1 188 ? -17.408 -3.130 9.383 1.00 98.12 188 ALA A CA 1
ATOM 1328 C C . ALA A 1 188 ? -17.524 -4.328 10.345 1.00 98.12 188 ALA A C 1
ATOM 1330 O O . ALA A 1 188 ? -18.241 -4.282 11.350 1.00 98.12 188 ALA A O 1
ATOM 1331 N N . LYS A 1 189 ? -16.799 -5.416 10.065 1.00 98.38 189 LYS A N 1
ATOM 1332 C CA . LYS A 1 189 ? -16.742 -6.583 10.961 1.00 98.38 189 LYS A CA 1
ATOM 1333 C C . LYS A 1 189 ? -15.609 -6.419 11.964 1.00 98.38 189 LYS A C 1
ATOM 1335 O O . LYS A 1 189 ? -14.445 -6.425 11.579 1.00 98.38 189 LYS A O 1
ATOM 1340 N N . LEU A 1 190 ? -15.953 -6.309 13.247 1.00 97.50 190 LEU A N 1
ATOM 1341 C CA . LEU A 1 190 ? -15.005 -5.983 14.324 1.00 97.50 190 LEU A CA 1
ATOM 1342 C C . LEU A 1 190 ? -14.743 -7.145 15.300 1.00 97.50 190 LEU A C 1
ATOM 1344 O O . LEU A 1 190 ? -14.199 -6.949 16.392 1.00 97.50 190 LEU A O 1
ATOM 1348 N N . ASP A 1 191 ? -15.127 -8.367 14.931 1.00 97.56 191 ASP A N 1
ATOM 1349 C CA . ASP A 1 191 ? -14.965 -9.540 15.787 1.00 97.56 191 ASP A CA 1
ATOM 1350 C C . ASP A 1 191 ? -13.483 -9.787 16.105 1.00 97.56 191 ASP A C 1
ATOM 1352 O O . ASP A 1 191 ? -12.632 -9.896 15.225 1.00 97.56 191 ASP A O 1
ATOM 1356 N N . GLY A 1 192 ? -13.149 -9.861 17.395 1.00 97.12 192 GLY A N 1
ATOM 1357 C CA . GLY A 1 192 ? -11.774 -10.100 17.847 1.00 97.12 192 GLY A CA 1
ATOM 1358 C C . GLY A 1 192 ? -10.787 -8.949 17.612 1.00 97.12 192 GLY A C 1
ATOM 1359 O O . GLY A 1 192 ? -9.605 -9.134 17.900 1.00 97.12 192 GLY A O 1
ATOM 1360 N N . VAL A 1 193 ? -11.243 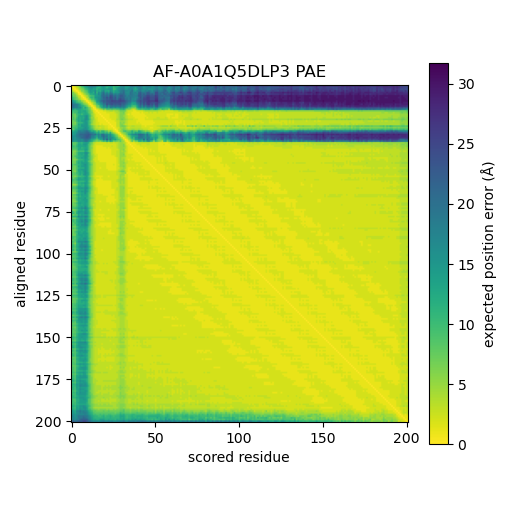-7.779 17.148 1.00 98.12 193 VAL A N 1
ATOM 1361 C CA . VAL A 1 193 ? -10.382 -6.604 16.956 1.00 98.12 193 VAL A CA 1
ATOM 1362 C C . VAL A 1 193 ? -9.786 -6.134 18.285 1.00 98.12 193 VAL A C 1
ATOM 1364 O O . VAL A 1 193 ? -10.479 -6.018 19.307 1.00 98.12 193 VAL A O 1
ATOM 1367 N N . ARG A 1 194 ? -8.484 -5.836 18.261 1.00 97.88 194 ARG A N 1
ATOM 1368 C CA . ARG A 1 194 ? -7.728 -5.255 19.381 1.00 97.88 194 ARG A CA 1
ATOM 1369 C C . ARG A 1 194 ? -7.523 -3.756 19.172 1.00 97.88 194 ARG A C 1
ATOM 1371 O O . ARG A 1 194 ? -7.584 -3.275 18.052 1.00 97.88 194 ARG A O 1
ATOM 1378 N N . GLY A 1 195 ? -7.295 -3.013 20.254 1.00 95.81 195 GLY A N 1
ATOM 1379 C CA . GLY A 1 195 ? -6.979 -1.579 20.194 1.00 95.81 195 GLY A CA 1
ATOM 1380 C C . GLY A 1 195 ? -8.174 -0.621 20.135 1.00 95.81 195 GLY A C 1
ATOM 1381 O O . GLY A 1 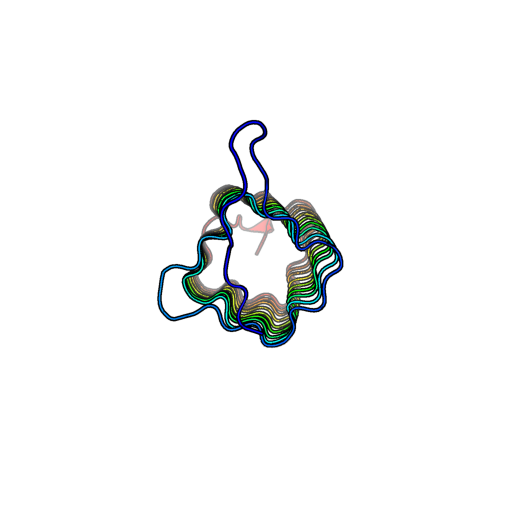195 ? -8.008 0.544 20.476 1.00 95.81 195 GLY A O 1
ATOM 1382 N N . LEU A 1 196 ? -9.383 -1.099 19.811 1.00 92.38 196 LEU A N 1
ATOM 1383 C CA . LEU A 1 196 ? -10.593 -0.268 19.828 1.00 92.38 196 LEU A CA 1
ATOM 1384 C C . LEU A 1 196 ? -11.128 -0.026 21.244 1.00 92.38 196 LEU A C 1
ATOM 1386 O O . LEU A 1 196 ? -11.359 -0.970 22.013 1.00 92.38 196 LEU A O 1
ATOM 1390 N N . SER A 1 197 ? -11.415 1.238 21.552 1.00 88.25 197 SER A N 1
ATOM 1391 C CA . SER A 1 197 ? -12.184 1.633 22.735 1.00 88.25 197 SER A CA 1
ATOM 1392 C C . SER A 1 197 ? -13.683 1.319 22.571 1.00 88.25 197 SER A C 1
ATOM 1394 O O . SER A 1 197 ? -14.161 1.160 21.448 1.00 88.25 197 SER A O 1
ATOM 1396 N N . PRO A 1 198 ? -14.468 1.251 23.665 1.00 82.81 198 PRO A N 1
ATOM 1397 C CA . PRO A 1 198 ? -15.909 0.999 23.583 1.00 82.81 198 PRO A CA 1
ATOM 1398 C C . PRO A 1 198 ? -16.694 2.009 22.736 1.00 82.81 198 PRO A C 1
ATOM 1400 O O . PRO A 1 198 ? -17.740 1.654 22.215 1.00 82.81 198 PRO A O 1
ATOM 1403 N N . SER A 1 199 ? -16.212 3.249 22.605 1.00 84.19 199 SER A N 1
ATOM 1404 C CA . SER A 1 199 ? -16.846 4.287 21.782 1.00 84.19 199 SER A CA 1
ATOM 1405 C C . SER A 1 199 ? -16.545 4.167 20.286 1.00 84.19 199 SER A C 1
ATOM 1407 O O . SER A 1 199 ? -17.148 4.890 19.506 1.00 84.19 199 SER A O 1
ATOM 1409 N N . GLN A 1 200 ? -15.604 3.302 19.897 1.00 79.19 200 GLN A N 1
ATOM 1410 C CA . GLN A 1 200 ? -15.201 3.069 18.503 1.00 79.19 200 GLN A CA 1
ATOM 1411 C C . GLN A 1 200 ? -15.742 1.740 17.940 1.00 79.19 200 GLN A C 1
ATOM 1413 O O . GLN A 1 200 ? -15.355 1.350 16.843 1.00 79.19 200 GLN A O 1
ATOM 1418 N N . ARG A 1 201 ? -16.561 1.008 18.706 1.00 73.06 201 ARG A N 1
ATOM 1419 C CA . ARG A 1 201 ? -17.163 -0.271 18.297 1.00 73.06 201 ARG A CA 1
ATOM 1420 C C . ARG A 1 201 ? -18.597 -0.098 17.827 1.00 73.06 201 ARG A C 1
ATOM 1422 O O . ARG A 1 201 ? -19.278 0.803 18.364 1.00 73.06 201 ARG A O 1
#

Sequence (201 aa):
MHVLAERPPAGDELVLDLSRTDLRGLTPGTGRSEFADADFRESDLSGADLSHANLAGADLDGAVLRTTDLSDASLLAAGLAGAVLSDALLTAANLTSADLESARLGGADLSGTYLNSTVLEKAVLQDANLTGAYLRSADLEDADLSGARLNSAELTLADLTGADLTGADLTGADLTGAILTDARLEGAKLDGVRGLSPSQR

Radius of gyration: 17.38 Å; Cα contacts (8 Å, |Δi|>4): 704; chains: 1; bounding box: 53×26×48 Å

Solvent-accessible surface area (backbone atoms only — not comparable to full-atom va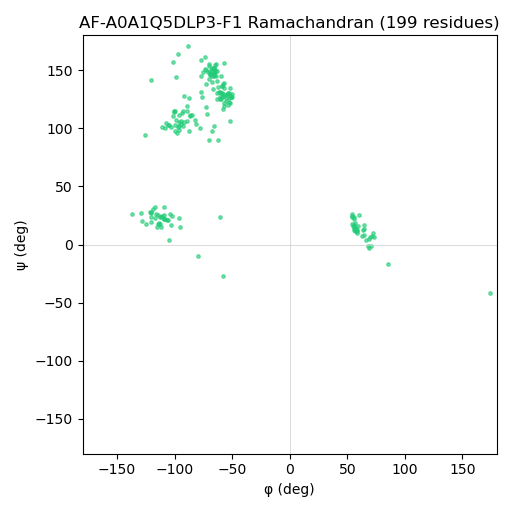lues): 8471 Å² total; per-residue (Å²): 98,85,83,74,87,76,86,78,83,91,84,68,92,76,56,54,78,44,50,65,33,88,39,54,49,26,51,67,65,99,58,77,39,80,39,54,48,17,32,30,32,52,11,33,33,36,47,12,48,40,54,48,20,34,29,33,46,13,35,29,34,46,13,33,30,33,50,15,32,30,31,52,12,35,30,38,45,13,37,25,36,48,13,35,30,35,49,13,35,29,37,50,12,33,32,35,49,13,34,27,36,48,14,34,29,37,53,12,36,32,33,48,14,35,30,34,48,14,37,28,35,48,13,35,29,36,51,13,32,30,37,44,15,35,27,38,45,15,35,28,35,51,13,33,33,33,48,14,33,29,35,46,15,36,31,33,44,14,34,28,33,50,13,33,30,35,47,12,34,32,38,46,14,32,32,42,74,37,43,58,56,76,38,37,57,60,75,37,40,60,57,74,45,38,55,70,54,84,91,74,106

Foldseek 3Di:
DEPDDDDDDDDDPPAAECDCHECDQPEYPPDQAENDLHEHDLYEHDNHECDNHEHDNYEHDQYEQDQYEPDQYEPHQYEHDQYEHDQYEHHQYECDNYEHHQYEHDQYECDQYEQDQYECAQYEHHLYEDAQYEHHQYEQALYECDNYEQHQYECALYECANYECALYENALYECANYHQHNYHQHNYHCHNYHNDDPVRD

Secondary structure (DSSP, 8-state):
-----PPPPSSS----B-TT-B-TT----SS--B-TT-B-TT-B-TT-B-TT-B-TT-B-TT-B-TT-B-TT-B-TT-B-TT-B-TT-B-TT-B-TT-B-TT-B-TT-B-TT-B-TT-B-TT-B-TT-B-TT-B-TT-B-TT-B-TT-B-TT-B-TT-B-TT-B-TT-B-TT-B-TT-B-TT-B-TT-B-TT-BS--GGG-

Nearest PDB structures (foldseek):
  4yei-assembly3_C  TM=8.065E-01  e=1.007E-15  synthetic construct
  4yc5-assembly1_A  TM=8.060E-01  e=1.287E-15  synthetic construct
  2j8k-assembly1_A  TM=8.443E-01  e=5.088E-14  Nostoc punctiforme
  3du1-assembly1_X  TM=5.256E-01  e=2.102E-15  Nostoc sp. PCC 7120 = FACHB-418
  4ycq-assembly1_A-2  TM=4.815E-01  e=3.437E-14  synthetic construct